Protein AF-A0A6I3S188-F1 (afdb_monomer)

Solvent-accessible surface area (backbone atoms only — not comparable to full-atom values): 19505 Å² total; per-residue (Å²): 134,85,79,77,77,82,70,76,65,52,43,46,78,47,95,64,59,84,90,37,69,69,37,54,53,59,48,62,76,33,50,39,19,87,45,36,20,20,57,70,62,60,35,90,89,42,46,45,26,57,53,46,33,35,68,70,69,76,37,78,76,85,84,52,78,85,40,66,57,54,43,52,19,66,73,40,38,66,55,44,49,53,53,48,23,63,75,68,74,52,60,43,55,64,45,35,34,23,16,58,93,50,64,47,38,31,28,80,35,67,12,37,29,93,87,40,35,41,34,42,70,41,38,66,50,71,69,59,49,50,40,39,71,74,45,42,82,72,12,70,68,43,58,46,46,47,38,23,50,40,40,40,28,58,26,45,62,26,73,38,32,37,46,32,35,47,52,93,96,46,70,52,76,42,81,46,66,58,46,71,67,60,38,50,49,48,52,52,41,47,50,56,53,57,49,28,68,72,74,69,48,73,58,76,74,45,84,91,76,44,80,88,80,71,58,74,69,61,35,53,56,48,49,57,53,49,54,53,49,54,53,50,54,52,51,51,53,52,52,51,51,51,52,51,49,52,48,59,51,50,51,55,52,49,62,73,42,62,89,54,53,60,50,47,34,79,26,36,31,43,37,50,44,85,36,82,30,62,64,40,61,66,64,47,72,69,40,94,81,65,55,90,87,49,50,72,82,37,41,43,76,57,49,80,46,76,48,79,43,84,66,76,33,72,43,49,91,96,58,68,58,84,79,62,76,74,62,100,72,57,82,70,64,62,70,69,53,78,84,75,126

Radius of gyration: 37.1 Å; Cα contacts (8 Å, |Δi|>4): 463; chains: 1; bounding box: 82×70×108 Å

InterPro domains:
  IPR011335 Restriction endonuclease type II-like [SSF52980] (13-195)
  IPR011604 PD-(D/E)XK endonuclease-like domain superfamily [G3DSA:3.90.320.10] (16-209)
  IPR017482 Lambda-type exonuclease [TIGR03033] (15-166)
  IPR019080 YqaJ viral recombinase [PF09588] (23-158)

Sequence (341 aa):
MKSRSNRRRAMLKVTLQQGSDSWLDWRREGLTATEAGVILNQNPNKSPWRLWMEKKGKATPQDLSSVPAVRFGRENEDTARKIFECTHSTTAPAVCAEWDADRRFRASFDGLTPDGIPVEFKCPPGNTLADVRENGEFSEAYLLYFFQVQHQLLVSEAPYGWLCFLDGMKLIEFKILRSEETIRQIISAGKVFLDSLKGNEPPAADQSKDPLILSGESAKTWLELAETWLACEQHIKEVERYKKLQGEVADKMKEILGDFKFCEGFGVRLSASDTLGAIDWKKFAESVNAAPSEYEKFRKAGSKKYRVTPTGRLGPEGFDTAELEILEKSQDDIASADWMF

Foldseek 3Di:
DDPPPPPDQQWAWDDDDPPDPVNVVLCLQAPELLCLCQLVVNDPAHHQLNVLCCSLVVDPDDDCCPPPQVVQFVVCLVLQQVLVCVVVVWHFPWTKIAGPVDRRQIYTASGATPVRAGEAETAGDPVQVVQCVPVPCHRSVNSSSLSSQLSSCSRSVDQWHWYWYDDPNHTDIDIRGHDPVSNVVSVVSRVVSSVCSVVVNGDDDDPVHDDDDDDDPRVVVVVVVVVVVVVVVVVVVVVVVVVVVVVVVVVVVCVVCDPPQWFDALQKIKGKDKAWADQPVVVVVVDPDDDPVRSSVRTDHIDIDMDMDGHLHHGDPPDDPVVVPSDPDDPPPSVPPPPDD

Organism: NCBI:txid487175

Structure (mmCIF, N/CA/C/O backbone):
data_AF-A0A6I3S188-F1
#
_entry.id   AF-A0A6I3S188-F1
#
loop_
_atom_site.group_PDB
_atom_site.id
_atom_site.type_symbol
_atom_site.label_atom_id
_atom_site.label_alt_id
_atom_site.label_comp_id
_atom_site.label_asym_id
_atom_site.label_entity_id
_atom_site.label_seq_id
_atom_site.pdbx_PDB_ins_code
_atom_site.Cartn_x
_atom_site.Cartn_y
_atom_site.Cartn_z
_atom_site.occupancy
_atom_site.B_iso_or_equiv
_atom_site.auth_seq_id
_atom_site.auth_comp_id
_atom_site.auth_asym_id
_atom_site.auth_atom_id
_atom_site.pdbx_PDB_model_num
ATOM 1 N N . MET A 1 1 ? 27.016 -11.566 -50.152 1.00 37.28 1 MET A N 1
ATOM 2 C CA . MET A 1 1 ? 26.288 -12.239 -49.051 1.00 37.28 1 MET A CA 1
ATOM 3 C C . MET A 1 1 ? 26.285 -11.316 -47.839 1.00 37.28 1 MET A C 1
ATOM 5 O O . MET A 1 1 ? 27.334 -11.117 -47.244 1.00 37.28 1 MET A O 1
ATOM 9 N N . LYS A 1 2 ? 25.153 -10.673 -47.513 1.00 37.03 2 LYS A N 1
ATOM 10 C CA . LYS A 1 2 ? 25.039 -9.885 -46.275 1.00 37.03 2 LYS A CA 1
ATOM 11 C C . LYS A 1 2 ? 24.865 -10.861 -45.113 1.00 37.03 2 LYS A C 1
ATOM 13 O O . LYS A 1 2 ? 23.869 -11.576 -45.059 1.00 37.03 2 LYS A O 1
ATOM 18 N N . SER A 1 3 ? 25.862 -10.897 -44.234 1.00 40.16 3 SER A N 1
ATOM 19 C CA . SER A 1 3 ? 25.806 -11.548 -42.927 1.00 40.16 3 SER A CA 1
ATOM 20 C C . SER A 1 3 ? 24.535 -11.098 -42.202 1.00 40.16 3 SER A C 1
ATOM 22 O O . SER A 1 3 ? 24.383 -9.922 -41.862 1.00 40.16 3 SER A O 1
ATOM 24 N N . ARG A 1 4 ? 23.580 -12.017 -42.022 1.00 42.56 4 ARG A N 1
ATOM 25 C CA . ARG A 1 4 ? 22.475 -11.828 -41.082 1.00 42.56 4 ARG A CA 1
ATOM 26 C C . ARG A 1 4 ? 23.106 -11.841 -39.695 1.00 42.56 4 ARG A C 1
ATOM 28 O O . ARG A 1 4 ? 23.463 -12.898 -39.189 1.00 42.56 4 ARG A O 1
ATOM 35 N N . SER A 1 5 ? 23.286 -10.651 -39.126 1.00 43.28 5 SER A N 1
ATOM 36 C CA . SER A 1 5 ? 23.653 -10.466 -37.725 1.00 43.28 5 SER A CA 1
ATOM 37 C C . SER A 1 5 ? 22.691 -11.288 -36.871 1.00 43.28 5 SER A C 1
ATOM 39 O O . SER A 1 5 ? 21.498 -10.996 -36.802 1.00 43.28 5 SER A O 1
ATOM 41 N N . ASN A 1 6 ? 23.212 -12.351 -36.267 1.00 40.06 6 ASN A N 1
ATOM 42 C CA . ASN A 1 6 ? 22.494 -13.199 -35.332 1.00 40.06 6 ASN A CA 1
ATOM 43 C C . ASN A 1 6 ? 22.400 -12.449 -33.989 1.00 40.06 6 ASN A C 1
ATOM 45 O O . ASN A 1 6 ? 23.019 -12.845 -33.005 1.00 40.06 6 ASN A O 1
ATOM 49 N N . ARG A 1 7 ? 21.714 -11.292 -33.956 1.00 51.16 7 ARG A N 1
ATOM 50 C CA . ARG A 1 7 ? 21.361 -10.648 -32.684 1.00 51.16 7 ARG A CA 1
ATOM 51 C C . ARG A 1 7 ? 20.350 -11.565 -32.014 1.00 51.16 7 ARG A C 1
ATOM 53 O O . ARG A 1 7 ? 19.224 -11.684 -32.499 1.00 51.16 7 ARG A O 1
ATOM 60 N N . ARG A 1 8 ? 20.753 -12.219 -30.922 1.00 54.72 8 ARG A N 1
ATOM 61 C CA . ARG A 1 8 ? 19.793 -12.778 -29.964 1.00 54.72 8 ARG A CA 1
ATOM 62 C C . ARG A 1 8 ? 18.776 -11.679 -29.647 1.00 54.72 8 ARG A C 1
ATOM 64 O O . ARG A 1 8 ? 19.159 -10.523 -29.464 1.00 54.72 8 ARG A O 1
ATOM 71 N N . ARG A 1 9 ? 17.486 -12.007 -29.691 1.00 62.06 9 ARG A N 1
ATOM 72 C CA . ARG A 1 9 ? 16.446 -11.057 -29.291 1.00 62.06 9 ARG A CA 1
ATOM 73 C C . ARG A 1 9 ? 16.552 -10.907 -27.776 1.00 62.06 9 ARG A C 1
ATOM 75 O O . ARG A 1 9 ? 16.367 -11.892 -27.088 1.00 62.06 9 ARG A O 1
ATOM 82 N N . ALA A 1 10 ? 16.839 -9.704 -27.284 1.00 76.00 10 ALA A N 1
ATOM 83 C CA . ALA A 1 10 ? 16.909 -9.421 -25.845 1.00 76.00 10 ALA A CA 1
ATOM 84 C C . ALA A 1 10 ? 15.588 -9.740 -25.111 1.00 76.00 10 ALA A C 1
ATOM 86 O O . ALA A 1 10 ? 15.577 -10.215 -23.978 1.00 76.00 10 ALA A O 1
ATOM 87 N N . MET A 1 11 ? 14.461 -9.527 -25.797 1.00 91.38 11 MET A N 1
ATOM 88 C CA . MET A 1 11 ? 13.120 -9.770 -25.271 1.00 91.38 11 MET A CA 1
ATOM 89 C C . MET A 1 11 ? 12.184 -10.366 -26.319 1.00 91.38 11 MET A C 1
ATOM 91 O O . MET A 1 11 ? 12.298 -10.104 -27.525 1.00 91.38 11 MET A O 1
ATOM 95 N N . LEU A 1 12 ? 11.189 -11.100 -25.834 1.00 94.50 12 LEU A N 1
ATOM 96 C CA . LEU A 1 12 ? 10.088 -11.639 -26.619 1.00 94.50 12 LEU A CA 1
ATOM 97 C C . LEU A 1 12 ? 8.861 -10.751 -26.421 1.00 94.50 12 LEU A C 1
ATOM 99 O O . LEU A 1 12 ? 8.233 -10.778 -25.366 1.00 94.50 12 LEU A O 1
ATOM 103 N N . LYS A 1 13 ? 8.522 -9.944 -27.433 1.00 94.62 13 LYS A N 1
ATOM 104 C CA . LYS A 1 13 ? 7.308 -9.115 -27.408 1.00 94.62 13 LYS A CA 1
ATOM 105 C C . LYS A 1 13 ? 6.062 -10.002 -27.439 1.00 94.62 13 LYS A C 1
ATOM 107 O O . LYS A 1 13 ? 5.977 -10.918 -28.256 1.00 94.62 13 LYS A O 1
ATOM 112 N N . VAL A 1 14 ? 5.096 -9.677 -26.590 1.00 94.50 14 VAL A N 1
ATOM 113 C CA . VAL A 1 14 ? 3.803 -10.351 -26.469 1.00 94.50 14 VAL A CA 1
ATOM 114 C C . VAL A 1 14 ? 2.707 -9.369 -26.874 1.00 94.50 14 VAL A C 1
ATOM 116 O O . VAL A 1 14 ? 2.675 -8.228 -26.411 1.00 94.50 14 VAL A O 1
ATOM 119 N N . THR A 1 15 ? 1.808 -9.798 -27.755 1.00 93.56 15 THR A N 1
ATOM 120 C CA . THR A 1 15 ? 0.681 -8.976 -28.208 1.00 93.56 15 THR A CA 1
ATOM 121 C C . THR A 1 15 ? -0.475 -9.107 -27.224 1.00 93.56 15 THR A C 1
ATOM 123 O O . THR A 1 15 ? -1.247 -10.057 -27.294 1.00 93.56 15 THR A O 1
ATOM 126 N N . LEU A 1 16 ? -0.580 -8.151 -26.300 1.00 93.62 16 LEU A N 1
ATOM 127 C CA . LEU A 1 16 ? -1.654 -8.057 -25.311 1.00 93.62 16 LEU A CA 1
ATOM 128 C C . LEU A 1 16 ? -2.121 -6.609 -25.189 1.00 93.62 16 LEU A C 1
ATOM 130 O O . LEU A 1 16 ? -1.315 -5.680 -25.260 1.00 93.62 16 LEU A O 1
ATOM 134 N N . GLN A 1 17 ? -3.415 -6.420 -24.950 1.00 93.12 17 GLN A N 1
ATOM 135 C CA . GLN A 1 17 ? -3.943 -5.122 -24.550 1.00 93.12 17 GLN A CA 1
ATOM 136 C C . GLN A 1 17 ? -3.728 -4.944 -23.045 1.00 93.12 17 GLN A C 1
ATOM 138 O O . GLN A 1 17 ? -4.303 -5.687 -22.244 1.00 93.12 17 GLN A O 1
ATOM 143 N N . GLN A 1 18 ? -2.900 -3.974 -22.651 1.00 93.38 18 GLN A N 1
ATOM 144 C CA . GLN A 1 18 ? -2.685 -3.677 -21.235 1.00 93.38 18 GLN A CA 1
ATOM 145 C C . GLN A 1 18 ? -4.004 -3.286 -20.557 1.00 93.38 18 GLN A C 1
ATOM 147 O O . GLN A 1 18 ? -4.827 -2.586 -21.145 1.00 93.38 18 GLN A O 1
ATOM 152 N N . GLY A 1 19 ? -4.220 -3.784 -19.338 1.00 89.81 19 GLY A N 1
ATOM 153 C CA . GLY A 1 19 ? -5.471 -3.606 -18.593 1.00 89.81 19 GLY A CA 1
ATOM 154 C C . GLY A 1 19 ? -6.588 -4.603 -18.926 1.00 89.81 19 GLY A C 1
ATOM 155 O O . GLY A 1 19 ? -7.593 -4.610 -18.226 1.00 89.81 19 GLY A O 1
ATOM 156 N N . SER A 1 20 ? -6.425 -5.461 -19.939 1.00 93.69 20 SER A N 1
ATOM 157 C CA . SER A 1 20 ? -7.373 -6.553 -20.220 1.00 93.69 20 SER A CA 1
ATOM 158 C C . SER A 1 20 ? -7.203 -7.742 -19.263 1.00 93.69 20 SER A C 1
ATOM 160 O O . SER A 1 20 ? -6.138 -7.919 -18.669 1.00 93.69 20 SER A O 1
ATOM 162 N N . ASP A 1 21 ? -8.205 -8.621 -19.188 1.00 94.31 21 ASP A N 1
ATOM 163 C CA . ASP A 1 21 ? -8.121 -9.849 -18.381 1.00 94.31 21 ASP A CA 1
ATOM 164 C C . ASP A 1 21 ? -6.965 -10.752 -18.826 1.00 94.31 21 ASP A C 1
ATOM 166 O O . ASP A 1 21 ? -6.172 -11.199 -18.004 1.00 94.31 21 ASP A O 1
ATOM 170 N N . SER A 1 22 ? -6.770 -10.918 -20.140 1.00 96.12 22 SER A N 1
ATOM 171 C CA . SER A 1 22 ? -5.639 -11.689 -20.683 1.00 96.12 22 SER A CA 1
ATOM 172 C C . SER A 1 22 ? -4.274 -11.133 -20.255 1.00 96.12 22 SER A C 1
ATOM 174 O O . SER A 1 22 ? -3.328 -11.884 -20.017 1.00 96.12 22 SER A O 1
ATOM 176 N N . TRP A 1 23 ? -4.170 -9.810 -20.100 1.00 96.38 23 TRP A N 1
ATOM 177 C CA . TRP A 1 23 ? -2.972 -9.158 -19.587 1.00 96.38 23 TRP A CA 1
ATOM 178 C C . TRP A 1 23 ? -2.794 -9.393 -18.086 1.00 96.38 23 TRP A C 1
ATOM 180 O O . TRP A 1 23 ? -1.676 -9.650 -17.636 1.00 96.38 23 TRP A O 1
ATOM 190 N N . LEU A 1 24 ? -3.877 -9.355 -17.307 1.00 92.88 24 LEU A N 1
ATOM 191 C CA . LEU A 1 24 ? -3.839 -9.693 -15.883 1.00 92.88 24 LEU A CA 1
ATOM 192 C C . LEU A 1 24 ? -3.431 -11.153 -15.667 1.00 92.88 24 LEU A C 1
ATOM 194 O O . LEU A 1 24 ? -2.646 -11.432 -14.761 1.00 92.88 24 LEU A O 1
ATOM 198 N N . ASP A 1 25 ? -3.928 -12.074 -16.487 1.00 94.00 25 ASP A N 1
ATOM 199 C CA . ASP A 1 25 ? -3.605 -13.503 -16.435 1.00 94.00 25 ASP A CA 1
ATOM 200 C C . ASP A 1 25 ? -2.125 -13.735 -16.747 1.00 94.00 25 ASP A C 1
ATOM 202 O O . ASP A 1 25 ? -1.400 -14.325 -15.942 1.00 94.00 25 ASP A O 1
ATOM 206 N N . TRP A 1 26 ? -1.642 -13.143 -17.842 1.00 96.00 26 TRP A N 1
ATOM 207 C CA . TRP A 1 26 ? -0.232 -13.174 -18.228 1.00 96.00 26 TRP A CA 1
ATOM 208 C C . TRP A 1 26 ? 0.697 -12.618 -17.135 1.00 96.00 26 TRP A C 1
ATOM 210 O O . TRP A 1 26 ? 1.791 -13.140 -16.912 1.00 96.00 26 TRP A O 1
ATOM 220 N N . ARG A 1 27 ? 0.272 -11.588 -16.396 1.00 95.50 27 ARG A N 1
ATOM 221 C CA . ARG A 1 27 ? 1.044 -11.051 -15.263 1.00 95.50 27 ARG A CA 1
ATOM 222 C C . ARG A 1 27 ? 1.098 -11.991 -14.059 1.00 95.50 27 ARG A C 1
ATOM 224 O O . ARG A 1 27 ? 2.069 -11.939 -13.305 1.00 95.50 27 ARG A O 1
ATOM 231 N N . ARG A 1 28 ? 0.083 -12.835 -13.840 1.00 92.25 28 ARG A N 1
ATOM 232 C CA . ARG A 1 28 ? 0.057 -13.775 -12.701 1.00 92.25 28 ARG A CA 1
ATOM 233 C C . ARG A 1 28 ? 1.023 -14.943 -12.879 1.00 92.25 28 ARG A C 1
ATOM 235 O O . ARG A 1 28 ? 1.544 -15.448 -11.890 1.00 92.25 28 ARG A O 1
ATOM 242 N N . GLU A 1 29 ? 1.310 -15.323 -14.117 1.00 92.88 29 GLU A N 1
ATOM 243 C CA . GLU A 1 29 ? 2.214 -16.429 -14.463 1.00 92.88 29 GLU A CA 1
ATOM 244 C C . GLU A 1 29 ? 3.712 -16.127 -14.272 1.00 92.88 29 GLU A C 1
ATOM 246 O O . GLU A 1 29 ? 4.539 -17.040 -14.311 1.00 92.88 29 GLU A O 1
ATOM 251 N N . GLY A 1 30 ? 4.084 -14.858 -14.097 1.00 95.25 30 GLY A N 1
ATOM 252 C CA . GLY A 1 30 ? 5.476 -14.431 -13.974 1.00 95.25 30 GLY A CA 1
ATOM 253 C C . GLY A 1 30 ? 5.675 -13.362 -12.910 1.00 95.25 30 GLY A C 1
ATOM 254 O O . GLY A 1 30 ? 4.741 -12.956 -12.221 1.00 95.25 30 GLY A O 1
ATOM 255 N N . LEU A 1 31 ? 6.913 -12.908 -12.774 1.00 97.81 31 LEU A N 1
ATOM 256 C CA . LEU A 1 31 ? 7.285 -11.732 -12.007 1.00 97.81 31 LEU A CA 1
ATOM 257 C C . LEU A 1 31 ? 7.302 -10.516 -12.936 1.00 97.81 31 LEU A C 1
ATOM 259 O O . LEU A 1 31 ? 7.956 -10.540 -13.979 1.00 97.81 31 LEU A O 1
ATOM 263 N N . THR A 1 32 ? 6.606 -9.458 -12.535 1.00 98.00 32 THR A N 1
ATOM 264 C CA . THR A 1 32 ? 6.480 -8.220 -13.310 1.00 98.00 32 THR A CA 1
ATOM 265 C C . THR A 1 32 ? 7.382 -7.104 -12.787 1.00 98.00 32 THR A C 1
ATOM 267 O O . THR A 1 32 ? 7.763 -7.097 -11.617 1.00 98.00 32 THR A O 1
ATOM 270 N N . ALA A 1 33 ? 7.668 -6.101 -13.622 1.00 97.81 33 ALA A N 1
ATOM 271 C CA . ALA A 1 33 ? 8.479 -4.947 -13.224 1.00 97.81 33 ALA A CA 1
ATOM 272 C C . ALA A 1 33 ? 7.965 -4.226 -11.962 1.00 97.81 33 ALA A C 1
ATOM 274 O O . ALA A 1 33 ? 8.737 -3.937 -11.052 1.00 97.81 33 ALA A O 1
ATOM 275 N N . THR A 1 34 ? 6.650 -4.023 -11.847 1.00 96.06 34 THR A N 1
ATOM 276 C CA . THR A 1 34 ? 6.007 -3.408 -10.667 1.00 96.06 34 THR A CA 1
ATOM 277 C C . THR A 1 34 ? 6.189 -4.211 -9.372 1.00 96.06 34 THR A C 1
ATOM 279 O O . THR A 1 34 ? 5.984 -3.689 -8.281 1.00 96.06 34 THR A O 1
ATOM 282 N N . GLU A 1 35 ? 6.540 -5.495 -9.472 1.00 97.81 35 GLU A N 1
ATOM 283 C CA . GLU A 1 35 ? 6.733 -6.391 -8.328 1.00 97.81 35 GLU A CA 1
ATOM 284 C C . GLU A 1 35 ? 8.200 -6.452 -7.876 1.00 97.81 35 GLU A C 1
ATOM 286 O O . GLU A 1 35 ? 8.479 -6.992 -6.808 1.00 97.81 35 GLU A O 1
ATOM 291 N N . ALA A 1 36 ? 9.136 -5.870 -8.637 1.00 97.81 36 ALA A N 1
ATOM 292 C CA . ALA A 1 36 ? 10.569 -5.916 -8.344 1.00 97.81 36 ALA A CA 1
ATOM 293 C C . ALA A 1 36 ? 10.912 -5.290 -6.983 1.00 97.81 36 ALA A C 1
ATOM 295 O O . ALA A 1 36 ? 11.586 -5.915 -6.168 1.00 97.81 36 ALA A O 1
ATOM 296 N N . GLY A 1 37 ? 10.387 -4.094 -6.696 1.00 97.06 37 GLY A N 1
ATOM 297 C CA . GLY A 1 37 ? 10.568 -3.461 -5.386 1.00 97.06 37 GLY A CA 1
ATOM 298 C C . GLY A 1 37 ? 9.932 -4.270 -4.250 1.00 97.06 37 GLY A C 1
ATOM 299 O O . GLY A 1 37 ? 10.459 -4.301 -3.145 1.00 97.06 37 GLY A O 1
ATOM 300 N N . VAL A 1 38 ? 8.836 -4.986 -4.520 1.00 97.69 38 VAL A N 1
ATOM 301 C CA . VAL A 1 38 ? 8.143 -5.805 -3.514 1.00 97.69 38 VAL A CA 1
ATOM 302 C C . VAL A 1 38 ? 8.988 -7.010 -3.118 1.00 97.69 38 VAL A C 1
ATOM 304 O O . VAL A 1 38 ? 9.223 -7.211 -1.933 1.00 97.69 38 VAL A O 1
ATOM 307 N N . ILE A 1 39 ? 9.496 -7.780 -4.086 1.00 97.69 39 ILE A N 1
ATOM 308 C CA . ILE A 1 39 ? 10.306 -8.978 -3.799 1.00 97.69 39 ILE A CA 1
ATOM 309 C C . ILE A 1 39 ? 11.666 -8.655 -3.166 1.00 97.69 39 ILE A C 1
ATOM 311 O O . ILE A 1 39 ? 12.246 -9.511 -2.505 1.00 97.69 39 ILE A O 1
ATOM 315 N N . LEU A 1 40 ? 12.162 -7.428 -3.343 1.00 96.81 40 LEU A N 1
ATOM 316 C CA . LEU A 1 40 ? 13.363 -6.916 -2.677 1.00 96.81 40 LEU A CA 1
ATOM 317 C C . LEU A 1 40 ? 13.064 -6.274 -1.311 1.00 96.81 40 LEU A C 1
ATOM 319 O O . LEU A 1 40 ? 13.970 -5.745 -0.672 1.00 96.81 40 LEU A O 1
ATOM 323 N N . ASN A 1 41 ? 11.803 -6.307 -0.869 1.00 95.56 41 ASN A N 1
ATOM 324 C CA . ASN A 1 41 ? 11.301 -5.666 0.347 1.00 95.56 41 ASN A CA 1
ATOM 325 C C . ASN A 1 41 ? 11.515 -4.137 0.409 1.00 95.56 41 ASN A C 1
ATOM 327 O O . ASN A 1 41 ? 11.584 -3.554 1.486 1.00 95.56 41 ASN A O 1
ATOM 331 N N . GLN A 1 42 ? 11.593 -3.485 -0.753 1.00 95.44 42 GLN A N 1
ATOM 332 C CA . GLN A 1 42 ? 11.773 -2.036 -0.928 1.00 95.44 42 GLN A CA 1
ATOM 333 C C . GLN A 1 42 ? 10.450 -1.297 -1.179 1.00 95.44 42 GLN A C 1
ATOM 335 O O . GLN A 1 42 ? 10.425 -0.079 -1.319 1.00 95.44 42 GLN A O 1
ATOM 340 N N . ASN A 1 43 ? 9.327 -2.018 -1.253 1.00 94.56 43 ASN A N 1
ATOM 341 C CA . ASN A 1 43 ? 8.007 -1.404 -1.335 1.00 94.56 43 ASN A CA 1
ATOM 342 C C . ASN A 1 43 ? 7.467 -1.122 0.086 1.00 94.56 43 ASN A C 1
ATOM 344 O O . ASN A 1 43 ? 7.386 -2.055 0.897 1.00 94.56 43 ASN A O 1
ATOM 348 N N . PRO A 1 44 ? 7.075 0.126 0.410 1.00 92.06 44 PRO A N 1
ATOM 349 C CA . PRO A 1 44 ? 6.597 0.480 1.747 1.00 92.06 44 PRO A CA 1
ATOM 350 C C . PRO A 1 44 ? 5.224 -0.127 2.061 1.00 92.06 44 PRO A C 1
ATOM 352 O O . PRO A 1 44 ? 4.948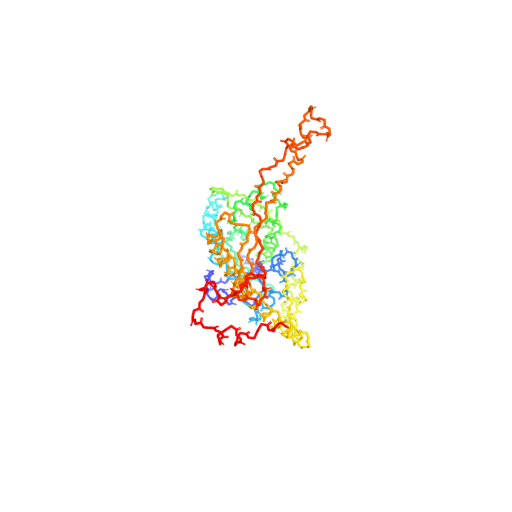 -0.458 3.207 1.00 92.06 44 PRO A O 1
ATOM 355 N N . ASN A 1 45 ? 4.392 -0.337 1.039 1.00 90.56 45 ASN A N 1
ATOM 356 C CA . ASN A 1 45 ? 2.980 -0.690 1.195 1.00 90.56 45 ASN A CA 1
ATOM 357 C C . ASN A 1 45 ? 2.688 -2.180 0.977 1.00 90.56 45 ASN A C 1
ATOM 359 O O . ASN A 1 45 ? 1.585 -2.638 1.263 1.00 90.56 45 ASN A O 1
ATOM 363 N N . LYS A 1 46 ? 3.629 -2.941 0.406 1.00 95.31 46 LYS A N 1
ATOM 364 C CA . LYS A 1 46 ? 3.414 -4.353 0.069 1.00 95.31 46 LYS A CA 1
ATOM 365 C C . LYS A 1 46 ? 4.657 -5.187 0.356 1.00 95.31 46 LYS A C 1
ATOM 367 O O . LYS A 1 46 ? 5.722 -4.910 -0.189 1.00 95.31 46 LYS A O 1
ATOM 372 N N . SER A 1 47 ? 4.497 -6.230 1.167 1.00 97.06 47 SER A N 1
ATOM 373 C CA . SER A 1 47 ? 5.543 -7.215 1.455 1.00 97.06 47 SER A CA 1
ATOM 374 C C . SER A 1 47 ? 5.596 -8.331 0.391 1.00 97.06 47 SER A C 1
ATOM 376 O O . SER A 1 47 ? 4.612 -8.560 -0.330 1.00 97.06 47 SER A O 1
ATOM 378 N N . PRO A 1 48 ? 6.707 -9.091 0.308 1.00 97.69 48 PRO A N 1
ATOM 379 C CA . PRO A 1 48 ? 6.755 -10.333 -0.462 1.00 97.69 48 PRO A CA 1
ATOM 380 C C . PRO A 1 48 ? 5.660 -11.332 -0.063 1.00 97.69 48 PRO A C 1
ATOM 382 O O . PRO A 1 48 ? 5.070 -11.965 -0.937 1.00 97.69 48 PRO A O 1
ATOM 385 N N . TRP A 1 49 ? 5.345 -11.462 1.232 1.00 97.50 49 TRP A N 1
ATOM 386 C CA . TRP A 1 49 ? 4.283 -12.357 1.702 1.00 97.50 49 TRP A CA 1
ATOM 387 C C . TRP A 1 49 ? 2.919 -11.943 1.149 1.00 97.50 49 TRP A C 1
ATOM 389 O O . TRP A 1 49 ? 2.196 -12.779 0.599 1.00 97.50 49 TRP A O 1
ATOM 399 N N . ARG A 1 50 ? 2.587 -10.646 1.193 1.00 96.88 50 ARG A N 1
ATOM 400 C CA . ARG A 1 50 ? 1.334 -10.139 0.628 1.00 96.88 50 ARG A CA 1
ATOM 401 C C . ARG A 1 50 ? 1.242 -10.417 -0.869 1.00 96.88 50 ARG A C 1
ATOM 403 O O . ARG A 1 50 ? 0.203 -10.880 -1.339 1.00 96.88 50 ARG A O 1
ATOM 410 N N . LEU A 1 51 ? 2.326 -10.184 -1.612 1.00 96.81 51 LEU A N 1
ATOM 411 C CA . LEU A 1 51 ? 2.378 -10.490 -3.043 1.00 96.81 51 LEU A CA 1
ATOM 412 C C . LEU A 1 51 ? 2.195 -11.988 -3.322 1.00 96.81 51 LEU A C 1
ATOM 414 O O . LEU A 1 51 ? 1.505 -12.360 -4.270 1.00 96.81 51 LEU A O 1
ATOM 418 N N . TRP A 1 52 ? 2.787 -12.852 -2.496 1.00 96.81 52 TRP A N 1
ATOM 419 C CA . TRP A 1 52 ? 2.608 -14.298 -2.599 1.00 96.81 52 TRP A CA 1
ATOM 420 C C . TRP A 1 52 ? 1.143 -14.695 -2.388 1.00 96.81 52 TRP A C 1
ATOM 422 O O . TRP A 1 52 ? 0.586 -15.441 -3.194 1.00 96.81 52 TRP A O 1
ATOM 432 N N . MET A 1 53 ? 0.491 -14.145 -1.357 1.00 96.06 53 MET A N 1
ATOM 433 C CA . MET A 1 53 ? -0.929 -14.390 -1.079 1.00 96.06 53 MET A CA 1
ATOM 434 C C . MET A 1 53 ? -1.815 -13.957 -2.253 1.00 96.06 53 MET A C 1
ATOM 436 O O . MET A 1 53 ? -2.729 -14.694 -2.626 1.00 96.06 53 MET A O 1
ATOM 440 N N . GLU A 1 54 ? -1.513 -12.813 -2.875 1.00 95.19 54 GLU A N 1
ATOM 441 C CA . GLU A 1 54 ? -2.203 -12.326 -4.077 1.00 95.19 54 GLU A CA 1
ATOM 442 C C . GLU A 1 54 ? -1.997 -13.261 -5.279 1.00 95.19 54 GLU A C 1
ATOM 444 O O . GLU A 1 54 ? -2.971 -13.690 -5.899 1.00 95.19 54 GLU A O 1
ATOM 449 N N . LYS A 1 55 ? -0.754 -13.662 -5.583 1.00 94.00 55 LYS A N 1
ATOM 450 C CA . LYS A 1 55 ? -0.474 -14.575 -6.709 1.00 94.00 55 LYS A CA 1
ATOM 451 C C . LYS A 1 55 ? -1.052 -15.977 -6.514 1.00 94.00 55 LYS A C 1
ATOM 453 O O . LYS A 1 55 ? -1.368 -16.641 -7.497 1.00 94.00 55 LYS A O 1
ATOM 458 N N . LYS A 1 56 ? -1.228 -16.428 -5.269 1.00 93.00 56 LYS A N 1
ATOM 459 C CA . LYS A 1 56 ? -1.887 -17.704 -4.941 1.00 93.00 56 LYS A CA 1
ATOM 460 C C . LYS A 1 56 ? -3.413 -17.604 -4.870 1.00 93.00 56 LYS A C 1
ATOM 462 O O . LYS A 1 56 ? -4.051 -18.614 -4.587 1.00 93.00 56 LYS A O 1
ATOM 467 N N . GLY A 1 57 ? -3.994 -16.421 -5.089 1.00 91.94 57 GLY A N 1
ATOM 468 C CA . GLY A 1 57 ? -5.440 -16.202 -4.988 1.00 91.94 57 GLY A CA 1
ATOM 469 C C . GLY A 1 57 ? -5.986 -16.318 -3.562 1.00 91.94 57 GLY A C 1
ATOM 470 O O . GLY A 1 57 ? -7.183 -16.505 -3.378 1.00 91.94 57 GLY A O 1
ATOM 471 N N . LYS A 1 58 ? -5.119 -16.229 -2.545 1.00 92.75 58 LYS A N 1
ATOM 472 C CA . LYS A 1 58 ? -5.493 -16.260 -1.121 1.00 92.75 58 LYS A CA 1
ATOM 473 C C . LYS A 1 58 ? -5.793 -14.875 -0.553 1.00 92.75 58 LYS A C 1
ATOM 475 O O . LYS A 1 58 ? -6.329 -14.762 0.543 1.00 92.75 58 LYS A O 1
ATOM 480 N N . ALA A 1 59 ? -5.417 -13.833 -1.281 1.00 92.88 59 ALA A N 1
ATOM 481 C CA . ALA A 1 59 ? -5.778 -12.458 -1.001 1.00 92.88 59 ALA A CA 1
ATOM 482 C C . ALA A 1 59 ? -6.131 -11.761 -2.313 1.00 92.88 59 ALA A C 1
ATOM 484 O O . ALA A 1 59 ? -5.530 -12.031 -3.352 1.00 92.88 59 ALA A O 1
ATOM 485 N N . THR A 1 60 ? -7.087 -10.843 -2.270 1.00 90.19 60 THR A N 1
ATOM 486 C CA . THR A 1 60 ? -7.372 -9.968 -3.405 1.00 90.19 60 THR A CA 1
ATOM 487 C C . THR A 1 60 ? -6.443 -8.756 -3.363 1.00 90.19 60 THR A C 1
ATOM 489 O O . THR A 1 60 ? -6.222 -8.194 -2.284 1.00 90.19 60 THR A O 1
ATOM 492 N N . PRO A 1 61 ? -5.888 -8.312 -4.503 1.00 86.81 61 PRO A N 1
ATOM 493 C CA . PRO A 1 61 ? -5.237 -7.012 -4.575 1.00 86.81 61 PRO A CA 1
ATOM 494 C C . PRO A 1 61 ? -6.188 -5.915 -4.095 1.00 86.81 61 PRO A C 1
ATOM 496 O O . PRO A 1 61 ? -7.401 -6.007 -4.290 1.00 86.81 61 PRO A O 1
ATOM 499 N N . GLN A 1 62 ? -5.643 -4.882 -3.460 1.00 83.00 62 GLN A N 1
ATOM 500 C CA . GLN A 1 62 ? -6.448 -3.744 -3.035 1.00 83.00 62 GLN A CA 1
ATOM 501 C C . GLN A 1 62 ? -7.051 -3.051 -4.262 1.00 83.00 62 GLN A C 1
ATOM 503 O O . GLN A 1 62 ? -6.321 -2.657 -5.176 1.00 83.00 62 GLN A O 1
ATOM 508 N N . ASP A 1 63 ? -8.375 -2.895 -4.279 1.00 84.25 63 ASP A N 1
ATOM 509 C CA . ASP A 1 63 ? -9.036 -2.102 -5.307 1.00 84.25 63 ASP A CA 1
ATOM 510 C C . ASP A 1 63 ? -8.886 -0.614 -4.980 1.00 84.25 63 ASP A C 1
ATOM 512 O O . ASP A 1 63 ? -9.454 -0.100 -4.018 1.00 84.25 63 ASP A O 1
ATOM 516 N N . LEU A 1 64 ? -8.078 0.067 -5.789 1.00 83.06 64 LEU A N 1
ATOM 517 C CA . LEU A 1 64 ? -7.819 1.500 -5.682 1.00 83.06 64 LEU A CA 1
ATOM 518 C C . LEU A 1 64 ? -8.508 2.300 -6.798 1.00 83.06 64 LEU A C 1
ATOM 520 O O . LEU A 1 64 ? -8.241 3.489 -6.956 1.00 83.06 64 LEU A O 1
ATOM 524 N N . SER A 1 65 ? -9.380 1.674 -7.594 1.00 79.94 65 SER A N 1
ATOM 525 C CA . SER A 1 65 ? -10.045 2.317 -8.738 1.00 79.94 65 SER A CA 1
ATOM 526 C C . SER A 1 65 ? -10.973 3.475 -8.339 1.00 79.94 65 SER A C 1
ATOM 528 O O . SER A 1 65 ? -11.193 4.410 -9.117 1.00 79.94 65 SER A O 1
ATOM 530 N N . SER A 1 66 ? -11.486 3.447 -7.108 1.00 84.81 66 SER A N 1
ATOM 531 C CA . SER A 1 66 ? -12.299 4.514 -6.525 1.00 84.81 66 SER A CA 1
ATOM 532 C C . SER A 1 66 ? -11.473 5.700 -6.015 1.00 84.81 66 SER A C 1
ATOM 534 O O . SER A 1 66 ? -12.040 6.768 -5.796 1.00 84.81 66 SER A O 1
ATOM 536 N N . VAL A 1 67 ? -10.149 5.557 -5.865 1.00 87.94 67 VAL A N 1
ATOM 537 C CA . VAL A 1 67 ? -9.279 6.625 -5.361 1.00 87.94 67 VAL A CA 1
ATOM 538 C C . VAL A 1 67 ? -9.051 7.673 -6.459 1.00 87.94 67 VAL A C 1
ATOM 540 O O . VAL A 1 67 ? -8.456 7.347 -7.492 1.00 87.94 67 VAL A O 1
ATOM 543 N N . PRO A 1 68 ? -9.451 8.947 -6.255 1.00 87.62 68 PRO A N 1
ATOM 544 C CA . PRO A 1 68 ? -9.354 9.980 -7.290 1.00 87.62 68 PRO A CA 1
ATOM 545 C C . PRO A 1 68 ? -7.941 10.168 -7.853 1.00 87.62 68 PRO A C 1
ATOM 547 O O . PRO A 1 68 ? -7.779 10.284 -9.062 1.00 87.62 68 PRO A O 1
ATOM 550 N N . ALA A 1 69 ? -6.913 10.122 -7.000 1.00 85.94 69 ALA A N 1
ATOM 551 C CA . ALA A 1 69 ? -5.518 10.251 -7.425 1.00 85.94 69 ALA A CA 1
ATOM 552 C C . ALA A 1 69 ? -5.059 9.095 -8.337 1.00 85.94 69 ALA A C 1
ATOM 554 O O . ALA A 1 69 ? -4.317 9.316 -9.288 1.00 85.94 69 ALA A O 1
ATOM 555 N N . VAL A 1 70 ? -5.531 7.868 -8.086 1.00 84.38 70 VAL A N 1
ATOM 556 C CA . VAL A 1 70 ? -5.199 6.694 -8.912 1.00 84.38 70 VAL A CA 1
ATOM 557 C C . VAL A 1 70 ? -5.895 6.774 -10.265 1.00 84.38 70 VAL A C 1
ATOM 559 O O . VAL A 1 70 ? -5.282 6.479 -11.290 1.00 84.38 70 VAL A O 1
ATOM 562 N N . ARG A 1 71 ? -7.159 7.210 -10.283 1.00 86.69 71 ARG A N 1
ATOM 563 C CA . ARG A 1 71 ? -7.898 7.458 -11.525 1.00 86.69 71 ARG A CA 1
ATOM 564 C C . ARG A 1 71 ? -7.229 8.543 -12.365 1.00 86.69 71 ARG A C 1
ATOM 566 O O . ARG A 1 71 ? -6.930 8.292 -13.528 1.00 86.69 71 ARG A O 1
ATOM 573 N N . PHE A 1 72 ? -6.932 9.688 -11.751 1.00 87.94 72 PHE A N 1
ATOM 574 C CA . PHE A 1 72 ? -6.214 10.785 -12.395 1.00 87.94 72 PHE A CA 1
ATOM 575 C C . PHE A 1 72 ? -4.901 10.295 -13.006 1.00 87.94 72 PHE A C 1
ATOM 577 O O . PHE A 1 72 ? -4.604 10.608 -14.156 1.00 87.94 72 PHE A O 1
ATOM 584 N N . GLY A 1 73 ? -4.151 9.471 -12.268 1.00 86.81 73 GLY A N 1
ATOM 585 C CA . GLY A 1 73 ? -2.894 8.927 -12.755 1.00 86.81 73 GLY A CA 1
ATOM 586 C C . GLY A 1 73 ? -3.047 8.122 -14.051 1.00 86.81 73 GLY A C 1
ATOM 587 O O . GLY A 1 73 ? -2.323 8.368 -15.011 1.00 86.81 73 GLY A O 1
ATOM 588 N N . ARG A 1 74 ? -4.035 7.218 -14.101 1.00 86.12 74 ARG A N 1
ATOM 589 C CA . ARG A 1 74 ? -4.330 6.385 -15.284 1.00 86.12 74 ARG A CA 1
ATOM 590 C C . ARG A 1 74 ? -4.800 7.204 -16.484 1.00 86.12 74 ARG A C 1
ATOM 592 O O . ARG A 1 74 ? -4.413 6.920 -17.611 1.00 86.12 74 ARG A O 1
ATOM 599 N N . GLU A 1 75 ? -5.639 8.209 -16.249 1.00 89.31 75 GLU A N 1
ATOM 600 C CA . GLU A 1 75 ? -6.189 9.060 -17.312 1.00 89.31 75 GLU A CA 1
ATOM 601 C C . GLU A 1 75 ? -5.123 9.966 -17.951 1.00 89.31 75 GLU A C 1
ATOM 603 O O . GLU A 1 75 ? -5.254 10.336 -19.115 1.00 89.31 75 GLU A O 1
ATOM 608 N N . ASN A 1 76 ? -4.054 10.298 -17.218 1.00 92.94 76 ASN A N 1
ATOM 609 C CA . ASN A 1 76 ? -3.026 11.242 -17.665 1.00 92.94 76 ASN A CA 1
ATOM 610 C C . ASN A 1 76 ? -1.720 10.588 -18.142 1.00 92.94 76 ASN A C 1
ATOM 612 O O . ASN A 1 76 ? -0.844 11.282 -18.659 1.00 92.94 76 ASN A O 1
ATOM 616 N N . GLU A 1 77 ? -1.586 9.267 -18.037 1.00 92.00 77 GLU A N 1
ATOM 617 C CA . GLU A 1 77 ? -0.391 8.544 -18.487 1.00 92.00 77 GLU A CA 1
ATOM 618 C C . GLU A 1 77 ? -0.149 8.706 -20.002 1.00 92.00 77 GLU A C 1
ATOM 620 O O . GLU A 1 77 ? 0.976 8.944 -20.441 1.00 92.00 77 GLU A O 1
ATOM 625 N N . ASP A 1 78 ? -1.217 8.688 -20.812 1.00 93.75 78 ASP A N 1
ATOM 626 C CA . ASP A 1 78 ? -1.132 8.943 -22.259 1.00 93.75 78 ASP A CA 1
ATOM 627 C C . ASP A 1 78 ? -0.683 10.382 -22.575 1.00 93.75 78 ASP A C 1
ATOM 629 O O . ASP A 1 78 ? 0.078 10.606 -23.517 1.00 93.75 78 ASP A O 1
ATOM 633 N N . THR A 1 79 ? -1.097 11.357 -21.760 1.00 95.94 79 THR A N 1
ATOM 634 C CA . THR A 1 79 ? -0.631 12.747 -21.866 1.00 95.94 79 THR A CA 1
ATOM 635 C C . THR A 1 79 ? 0.868 12.836 -21.589 1.00 95.94 79 THR A C 1
ATOM 637 O O . THR A 1 79 ? 1.596 13.447 -22.372 1.00 95.94 79 THR A O 1
ATOM 640 N N . ALA A 1 80 ? 1.345 12.187 -20.522 1.00 97.06 80 ALA A N 1
ATOM 641 C CA . ALA A 1 80 ? 2.767 12.140 -20.187 1.00 97.06 80 ALA A CA 1
ATOM 642 C C . ALA A 1 80 ? 3.595 11.517 -21.322 1.00 97.06 80 ALA A C 1
ATOM 644 O O . ALA A 1 80 ? 4.599 12.096 -21.742 1.00 97.06 80 ALA A O 1
ATOM 645 N N . ARG A 1 81 ? 3.117 10.404 -21.896 1.00 97.44 81 ARG A N 1
ATOM 646 C CA . ARG A 1 81 ? 3.747 9.768 -23.058 1.00 97.44 81 ARG A CA 1
ATOM 647 C C . ARG A 1 81 ? 3.854 10.709 -24.252 1.00 97.44 81 ARG A C 1
ATOM 649 O O . ARG A 1 81 ? 4.941 10.855 -24.801 1.00 97.44 81 ARG A O 1
ATOM 656 N N . LYS A 1 82 ? 2.767 11.384 -24.631 1.00 97.31 82 LYS A N 1
ATOM 657 C CA . LYS A 1 82 ? 2.767 12.327 -25.764 1.00 97.31 82 LYS A CA 1
ATOM 658 C C . LYS A 1 82 ? 3.740 13.489 -25.559 1.00 97.31 82 LYS A C 1
ATOM 660 O O . LYS A 1 82 ? 4.421 13.889 -26.500 1.00 97.31 82 LYS A O 1
ATOM 665 N N . ILE A 1 83 ? 3.833 14.020 -24.336 1.00 97.94 83 ILE A N 1
ATOM 666 C CA . ILE A 1 83 ? 4.799 15.079 -24.007 1.00 97.94 83 ILE A CA 1
ATOM 667 C C . ILE A 1 83 ? 6.231 14.565 -24.200 1.00 97.94 83 ILE A C 1
ATOM 669 O O . ILE A 1 83 ? 7.039 15.258 -24.822 1.00 97.94 83 ILE A O 1
ATOM 673 N N . PHE A 1 84 ? 6.534 13.353 -23.728 1.00 98.25 84 PHE A N 1
ATOM 674 C CA . PHE A 1 84 ? 7.849 12.735 -23.903 1.00 98.25 84 PHE A CA 1
ATOM 675 C C . PHE A 1 84 ? 8.184 12.519 -25.383 1.00 98.25 84 PHE A C 1
ATOM 677 O O . PHE A 1 84 ? 9.249 12.924 -25.843 1.00 98.25 84 PHE A O 1
ATOM 684 N N . GLU A 1 85 ? 7.258 11.933 -26.147 1.00 98.19 85 GLU A N 1
ATOM 685 C CA . GLU A 1 85 ? 7.419 11.667 -27.582 1.00 98.19 85 GLU A CA 1
ATOM 686 C C . GLU A 1 85 ? 7.719 12.947 -28.375 1.00 98.19 85 GLU A C 1
ATOM 688 O O . GLU A 1 85 ? 8.667 12.976 -29.164 1.00 98.19 85 GLU A O 1
ATOM 693 N N . CYS A 1 86 ? 6.981 14.032 -28.111 1.00 97.56 86 CYS A N 1
ATOM 694 C CA . CYS A 1 86 ? 7.243 15.336 -28.720 1.00 97.56 86 CYS A CA 1
ATOM 695 C C . CYS A 1 86 ? 8.593 15.927 -28.291 1.00 97.56 86 CYS A C 1
ATOM 697 O O . CYS A 1 86 ? 9.335 16.429 -29.133 1.00 97.56 86 CYS A O 1
ATOM 699 N N . THR A 1 87 ? 8.921 15.867 -26.998 1.00 97.44 87 THR A N 1
ATOM 700 C CA . THR A 1 87 ? 10.149 16.465 -26.440 1.00 97.44 87 THR A CA 1
ATOM 701 C C . THR A 1 87 ? 11.404 15.781 -26.977 1.00 97.44 87 THR A C 1
ATOM 703 O O . THR A 1 87 ? 12.365 16.449 -27.353 1.00 97.44 87 THR A O 1
ATOM 706 N N . HIS A 1 88 ? 11.378 14.451 -27.077 1.00 97.06 88 HIS A N 1
ATOM 707 C CA . HIS A 1 88 ? 12.511 13.638 -27.528 1.00 97.06 88 HIS A CA 1
ATOM 708 C C . HIS A 1 88 ? 12.474 13.308 -29.023 1.00 97.06 88 HIS A C 1
ATOM 710 O O . HIS A 1 88 ? 13.358 12.605 -29.510 1.00 97.06 88 HIS A O 1
ATOM 716 N N . SER A 1 89 ? 11.473 13.802 -29.764 1.00 97.62 89 SER A N 1
ATOM 717 C CA . SER A 1 89 ? 11.272 13.503 -31.192 1.00 97.62 89 SER A CA 1
ATOM 718 C C . SER A 1 89 ? 11.328 11.996 -31.489 1.00 97.62 89 SER A C 1
ATOM 720 O O . SER A 1 89 ? 12.020 11.543 -32.402 1.00 97.62 89 SER A O 1
ATOM 722 N N . THR A 1 90 ? 10.615 11.209 -30.681 1.00 97.56 90 THR A N 1
ATOM 723 C CA . THR A 1 90 ? 10.612 9.740 -30.726 1.00 97.56 90 THR A CA 1
ATOM 724 C C . THR A 1 90 ? 9.202 9.183 -30.531 1.00 97.56 90 THR A C 1
ATOM 726 O O . THR A 1 90 ? 8.259 9.925 -30.285 1.00 97.56 90 THR A O 1
ATOM 729 N N . THR A 1 91 ? 9.053 7.865 -30.632 1.00 97.44 91 THR A N 1
ATOM 730 C CA . THR A 1 91 ? 7.825 7.148 -30.259 1.00 97.44 91 THR A CA 1
ATOM 731 C C . THR A 1 91 ? 8.121 6.236 -29.083 1.00 97.44 91 THR A C 1
ATOM 733 O O . THR A 1 91 ? 9.181 5.616 -29.062 1.00 97.44 91 THR A O 1
ATOM 736 N N . ALA A 1 92 ? 7.192 6.067 -28.158 1.00 97.50 92 ALA A N 1
ATOM 737 C CA . ALA A 1 92 ? 7.328 5.164 -27.027 1.00 97.50 92 ALA A CA 1
ATOM 738 C C . ALA A 1 92 ? 6.010 4.402 -26.819 1.00 97.50 92 ALA A C 1
ATOM 740 O O . ALA A 1 92 ? 5.336 4.603 -25.811 1.00 97.50 92 ALA A O 1
ATOM 741 N N . PRO A 1 93 ? 5.601 3.530 -27.763 1.00 96.44 93 PRO A N 1
ATOM 742 C CA . PRO A 1 93 ? 4.371 2.763 -27.619 1.00 96.44 93 PRO A CA 1
ATOM 743 C C . PRO A 1 93 ? 4.435 1.823 -26.414 1.00 96.44 93 PRO A C 1
ATOM 745 O O . PRO A 1 93 ? 5.492 1.275 -26.085 1.00 96.44 93 PRO A O 1
ATOM 748 N N . ALA A 1 94 ? 3.273 1.580 -25.817 1.00 96.31 94 ALA A N 1
ATOM 749 C CA . ALA A 1 94 ? 3.109 0.581 -24.775 1.00 96.31 94 ALA A CA 1
ATOM 750 C C . ALA A 1 94 ? 3.366 -0.828 -25.338 1.00 96.31 94 ALA A C 1
ATOM 752 O O . ALA A 1 94 ? 2.851 -1.196 -26.397 1.00 96.31 94 ALA A O 1
ATOM 753 N N . VAL A 1 95 ? 4.161 -1.634 -24.633 1.00 96.75 95 VAL A N 1
ATOM 754 C CA . VAL A 1 95 ? 4.582 -2.973 -25.085 1.00 96.75 95 VAL A CA 1
ATOM 755 C C . VAL A 1 95 ? 4.568 -3.939 -23.906 1.00 96.75 95 VAL A C 1
ATOM 757 O O . VAL A 1 95 ? 4.975 -3.584 -22.808 1.00 96.75 95 VAL A O 1
ATOM 760 N N . CYS A 1 96 ? 4.145 -5.182 -24.128 1.00 98.00 96 CYS A N 1
ATOM 761 C CA . CYS A 1 96 ? 4.399 -6.280 -23.195 1.00 98.00 96 CYS A CA 1
ATOM 762 C C . CYS A 1 96 ? 5.534 -7.145 -23.735 1.00 98.00 96 CYS A C 1
ATOM 764 O O . CYS A 1 96 ? 5.565 -7.453 -24.930 1.00 98.00 96 CYS A O 1
ATOM 766 N N . ALA A 1 97 ? 6.471 -7.541 -22.878 1.00 97.75 97 ALA A N 1
ATOM 767 C CA . ALA A 1 97 ? 7.523 -8.470 -23.261 1.00 97.75 97 ALA A CA 1
ATOM 768 C C . ALA A 1 97 ? 7.960 -9.376 -22.110 1.00 97.75 97 ALA A C 1
ATOM 770 O O . ALA A 1 97 ? 7.780 -9.066 -20.933 1.00 97.75 97 ALA A O 1
ATOM 771 N N . GLU A 1 98 ? 8.564 -10.495 -22.480 1.00 98.12 98 GLU A N 1
ATOM 772 C CA . GLU A 1 98 ? 9.207 -11.447 -21.581 1.00 98.12 98 GLU A CA 1
ATOM 773 C C . GLU A 1 98 ? 10.716 -11.410 -21.822 1.00 98.12 98 GLU A C 1
ATOM 775 O O . GLU A 1 98 ? 11.161 -11.218 -22.959 1.00 98.12 98 GLU A O 1
ATOM 780 N N . TRP A 1 99 ? 11.505 -11.603 -20.768 1.00 97.75 99 TRP A N 1
ATOM 781 C CA . TRP A 1 99 ? 12.951 -11.727 -20.907 1.00 97.75 99 TRP A CA 1
ATOM 782 C C . TRP A 1 99 ? 13.297 -13.038 -21.622 1.00 97.75 99 TRP A C 1
ATOM 784 O O . TRP A 1 99 ? 12.797 -14.102 -21.248 1.00 97.75 99 TRP A O 1
ATOM 794 N N . ASP A 1 100 ? 14.148 -12.973 -22.650 1.00 95.50 100 ASP A N 1
ATOM 795 C CA . ASP A 1 100 ? 14.459 -14.132 -23.501 1.00 95.50 100 ASP A CA 1
ATOM 796 C C . ASP A 1 100 ? 15.135 -15.268 -22.715 1.00 95.50 100 ASP A C 1
ATOM 798 O O . ASP A 1 100 ? 14.814 -16.441 -22.907 1.00 95.50 100 ASP A O 1
ATOM 802 N N . ALA A 1 101 ? 16.019 -14.929 -21.767 1.00 94.81 101 ALA A N 1
ATOM 803 C CA . ALA A 1 101 ? 16.768 -15.929 -21.005 1.00 94.81 101 ALA A CA 1
ATOM 804 C C . ALA A 1 101 ? 15.938 -16.633 -19.912 1.00 94.81 101 ALA A C 1
ATOM 806 O O . ALA A 1 101 ? 16.238 -17.774 -19.558 1.00 94.81 101 ALA A O 1
ATOM 807 N N . ASP A 1 102 ? 14.909 -15.979 -19.366 1.00 96.31 102 ASP A N 1
ATOM 808 C CA . ASP A 1 102 ? 13.971 -16.575 -18.408 1.00 96.31 102 ASP A CA 1
ATOM 809 C C . ASP A 1 102 ? 12.614 -15.868 -18.499 1.00 96.31 102 ASP A C 1
ATOM 811 O O . ASP A 1 102 ? 12.377 -14.829 -17.879 1.00 96.31 102 ASP A O 1
ATOM 815 N N . ARG A 1 103 ? 11.695 -16.481 -19.251 1.00 96.31 103 ARG A N 1
ATOM 816 C CA . ARG A 1 103 ? 10.364 -15.940 -19.581 1.00 96.31 103 ARG A CA 1
ATOM 817 C C . ARG A 1 103 ? 9.453 -15.709 -18.374 1.00 96.31 103 ARG A C 1
ATOM 819 O O . ARG A 1 103 ? 8.363 -15.154 -18.517 1.00 96.31 103 ARG A O 1
ATOM 826 N N . ARG A 1 104 ? 9.858 -16.163 -17.185 1.00 96.50 104 ARG A N 1
ATOM 827 C CA . ARG A 1 104 ? 9.159 -15.854 -15.934 1.00 96.50 104 ARG A CA 1
ATOM 828 C C . ARG A 1 104 ? 9.353 -14.397 -15.525 1.00 96.50 104 ARG A C 1
ATOM 830 O O . ARG A 1 104 ? 8.534 -13.902 -14.765 1.00 96.50 104 ARG A O 1
ATOM 837 N N . PHE A 1 105 ? 10.383 -13.712 -16.021 1.00 98.25 105 PHE A N 1
ATOM 838 C CA . PHE A 1 105 ? 10.571 -12.272 -15.845 1.00 98.25 105 PHE A CA 1
ATOM 839 C C . PHE A 1 105 ? 9.929 -11.536 -17.018 1.00 98.25 105 PHE A C 1
ATOM 841 O O . PHE A 1 105 ? 10.208 -11.832 -18.183 1.00 98.25 105 PHE A O 1
ATOM 848 N N . ARG A 1 106 ? 9.016 -10.616 -16.713 1.00 98.00 106 ARG A N 1
ATOM 849 C CA . ARG A 1 106 ? 8.108 -10.014 -17.691 1.00 98.00 106 ARG A CA 1
ATOM 850 C C . ARG A 1 106 ? 7.924 -8.529 -17.401 1.00 98.00 106 ARG A C 1
ATOM 852 O O . ARG A 1 106 ? 7.871 -8.110 -16.250 1.00 98.00 106 ARG A O 1
ATOM 859 N N . ALA A 1 107 ? 7.757 -7.716 -18.433 1.00 98.00 107 ALA A N 1
ATOM 860 C CA . ALA A 1 107 ? 7.505 -6.290 -18.277 1.00 98.00 107 ALA A CA 1
ATOM 861 C C . ALA A 1 107 ? 6.330 -5.839 -19.142 1.00 98.00 107 ALA A C 1
ATOM 863 O O . ALA A 1 107 ? 6.259 -6.129 -20.337 1.00 98.00 107 ALA A O 1
ATOM 864 N N . SER A 1 108 ? 5.422 -5.100 -18.509 1.00 97.94 108 SER A N 1
ATOM 865 C CA . SER A 1 108 ? 4.549 -4.155 -19.195 1.00 97.94 108 SER A CA 1
ATOM 866 C C . SER A 1 108 ? 5.289 -2.822 -19.207 1.00 97.94 108 SER A C 1
ATOM 868 O O . SER A 1 108 ? 5.635 -2.318 -18.141 1.00 97.94 108 SER A O 1
ATOM 870 N N . PHE A 1 109 ? 5.599 -2.311 -20.390 1.00 97.81 109 PHE A N 1
ATOM 871 C CA . PHE A 1 109 ? 6.220 -1.006 -20.581 1.00 97.81 109 PHE A CA 1
ATOM 872 C C . PHE A 1 109 ? 5.127 0.013 -20.904 1.00 97.81 109 PHE A C 1
ATOM 874 O O . PHE A 1 109 ? 4.330 -0.242 -21.817 1.00 97.81 109 PHE A O 1
ATOM 881 N N . ASP A 1 110 ? 5.115 1.149 -20.207 1.00 97.12 110 ASP A N 1
ATOM 882 C CA . ASP A 1 110 ? 4.229 2.282 -20.523 1.00 97.12 110 ASP A CA 1
ATOM 883 C C . ASP A 1 110 ? 4.640 2.913 -21.863 1.00 97.12 110 ASP A C 1
ATOM 885 O O . ASP A 1 110 ? 3.798 3.265 -22.701 1.00 97.12 110 ASP A O 1
ATOM 889 N N . GLY A 1 111 ? 5.959 2.966 -22.091 1.00 97.50 111 GLY A N 1
ATOM 890 C CA . GLY A 1 111 ? 6.567 3.258 -23.376 1.00 97.50 111 GLY A CA 1
ATOM 891 C C . GLY A 1 111 ? 7.893 2.535 -23.610 1.00 97.50 111 GLY A C 1
ATOM 892 O O . GLY A 1 111 ? 8.688 2.307 -22.699 1.00 97.50 111 GLY A O 1
ATOM 893 N N . LEU A 1 112 ? 8.139 2.160 -24.865 1.00 97.94 112 LEU A N 1
ATOM 894 C CA . LEU A 1 112 ? 9.383 1.534 -25.307 1.00 97.94 112 LEU A CA 1
ATOM 895 C C . LEU A 1 112 ? 9.829 2.149 -26.636 1.00 97.94 112 LEU A C 1
ATOM 897 O O . LEU A 1 112 ? 9.141 1.995 -27.647 1.00 97.94 112 LEU A O 1
ATOM 901 N N . THR A 1 113 ? 10.983 2.817 -26.651 1.00 98.06 113 THR A N 1
ATOM 902 C CA . THR A 1 113 ? 11.477 3.489 -27.864 1.00 98.06 113 THR A CA 1
ATOM 903 C C . THR A 1 113 ? 11.889 2.495 -28.962 1.00 98.06 113 THR A C 1
ATOM 905 O O . THR A 1 113 ? 12.086 1.306 -28.678 1.00 98.06 113 THR A O 1
ATOM 908 N N . PRO A 1 114 ? 12.076 2.936 -30.226 1.00 96.56 114 PRO A N 1
ATOM 909 C CA . PRO A 1 114 ? 12.590 2.074 -31.294 1.00 96.56 114 PRO A CA 1
ATOM 910 C C . PRO A 1 114 ? 13.949 1.437 -30.973 1.00 96.56 114 PRO A C 1
ATOM 912 O O . PRO A 1 114 ? 14.219 0.320 -31.415 1.00 96.56 114 PRO A O 1
ATOM 915 N N . ASP A 1 115 ? 14.762 2.111 -30.154 1.00 95.25 115 ASP A N 1
ATOM 916 C CA . ASP A 1 115 ? 16.063 1.629 -29.678 1.00 95.25 115 ASP A CA 1
ATOM 917 C C . ASP A 1 115 ? 15.957 0.659 -28.486 1.00 95.25 115 ASP A C 1
ATOM 919 O O . ASP A 1 115 ? 16.968 0.170 -27.987 1.00 95.25 115 ASP A O 1
ATOM 923 N N . GLY A 1 116 ? 14.739 0.359 -28.022 1.00 96.38 116 GLY A N 1
ATOM 924 C CA . GLY A 1 116 ? 14.485 -0.537 -26.895 1.00 96.38 116 GLY A CA 1
ATOM 925 C C . GLY A 1 116 ? 14.667 0.110 -25.520 1.00 96.38 116 GLY A C 1
ATOM 926 O O . GLY A 1 116 ? 14.695 -0.610 -24.523 1.00 96.38 116 GLY A O 1
ATOM 927 N N . ILE A 1 117 ? 14.773 1.440 -25.446 1.00 98.38 117 ILE A N 1
ATOM 928 C CA . ILE A 1 117 ? 14.877 2.175 -24.179 1.00 98.38 117 ILE A CA 1
ATOM 929 C C . ILE A 1 117 ? 13.486 2.236 -23.529 1.00 98.38 117 ILE A C 1
ATOM 931 O O . ILE A 1 117 ? 12.556 2.749 -24.159 1.00 98.38 117 ILE A O 1
ATOM 935 N N . PRO A 1 118 ? 13.306 1.713 -22.304 1.00 98.50 118 PRO A N 1
ATOM 936 C CA . PRO A 1 118 ? 12.035 1.806 -21.602 1.00 98.50 118 PRO A CA 1
ATOM 937 C C . PRO A 1 118 ? 11.812 3.208 -21.030 1.00 98.50 118 PRO A C 1
ATOM 939 O O . PRO A 1 118 ? 12.759 3.881 -20.613 1.00 98.50 118 PRO A O 1
ATOM 942 N N . VAL A 1 119 ? 10.548 3.620 -20.989 1.00 98.69 119 VAL A N 1
ATOM 943 C CA . VAL A 1 119 ? 10.080 4.872 -20.394 1.00 98.69 119 VAL A CA 1
ATOM 944 C C . VAL A 1 119 ? 8.894 4.546 -19.492 1.00 98.69 119 VAL A C 1
ATOM 946 O O . VAL A 1 119 ? 7.898 3.992 -19.954 1.00 98.69 119 VAL A O 1
ATOM 949 N N . GLU A 1 120 ? 9.030 4.858 -18.209 1.00 98.56 120 GLU A N 1
ATOM 950 C CA . GLU A 1 120 ? 8.012 4.667 -17.178 1.00 98.56 120 GLU A CA 1
ATOM 951 C C . GLU A 1 120 ? 7.367 6.015 -16.850 1.00 98.56 120 GLU A C 1
ATOM 953 O O . GLU A 1 120 ? 8.068 6.965 -16.486 1.00 98.56 120 GLU A O 1
ATOM 958 N N . PHE A 1 121 ? 6.040 6.099 -16.936 1.00 97.88 121 PHE A N 1
ATOM 959 C CA . PHE A 1 121 ? 5.303 7.338 -16.704 1.00 97.88 121 PHE A CA 1
ATOM 960 C C . PHE A 1 121 ? 4.547 7.287 -15.380 1.00 97.88 121 PHE A C 1
ATOM 962 O O . PHE A 1 121 ? 3.781 6.369 -15.101 1.00 97.88 121 PHE A O 1
ATOM 969 N N . LYS A 1 122 ? 4.715 8.320 -14.554 1.00 96.56 122 LYS A N 1
ATOM 970 C CA . LYS A 1 122 ? 4.013 8.473 -13.279 1.00 96.56 122 LYS A CA 1
ATOM 971 C C . LYS A 1 122 ? 3.291 9.805 -13.225 1.00 96.56 122 LYS A C 1
ATOM 973 O O . LYS A 1 122 ? 3.874 10.861 -13.434 1.00 96.56 122 LYS A O 1
ATOM 978 N N . CYS A 1 123 ? 2.019 9.758 -12.857 1.00 95.06 123 CYS A N 1
ATOM 979 C CA . CYS A 1 123 ? 1.177 10.940 -12.684 1.00 95.06 123 CYS A CA 1
ATOM 980 C C . CYS A 1 123 ? 0.656 10.997 -11.233 1.00 95.06 123 CYS A C 1
ATOM 982 O O . CYS A 1 123 ? -0.529 10.740 -11.002 1.00 95.06 123 CYS A O 1
ATOM 984 N N . PRO A 1 124 ? 1.535 11.210 -10.230 1.00 92.62 124 PRO A N 1
ATOM 985 C CA . PRO A 1 124 ? 1.158 11.117 -8.824 1.00 92.62 124 PRO A CA 1
ATOM 986 C C . PRO A 1 124 ? 0.468 12.404 -8.318 1.00 92.62 124 PRO A C 1
ATOM 988 O O . PRO A 1 124 ? 0.485 13.429 -9.003 1.00 92.62 124 PRO A O 1
ATOM 991 N N . PRO A 1 125 ? -0.151 12.383 -7.120 1.00 91.56 125 PRO A N 1
ATOM 992 C CA . PRO A 1 125 ? -0.764 13.571 -6.527 1.00 91.56 125 PRO A CA 1
ATOM 993 C C . PRO A 1 125 ? 0.261 14.670 -6.194 1.00 91.56 125 PRO A C 1
ATOM 995 O O . PRO A 1 125 ? 1.471 14.445 -6.139 1.00 91.56 125 PRO A O 1
ATOM 998 N N . GLY A 1 126 ? -0.245 15.880 -5.933 1.00 91.25 126 GLY A N 1
ATOM 999 C CA . GLY A 1 126 ? 0.576 17.086 -5.785 1.00 91.25 126 GLY A CA 1
ATOM 1000 C C . GLY A 1 126 ? 1.620 17.042 -4.664 1.00 91.25 126 GLY A C 1
ATOM 1001 O O . GLY A 1 126 ? 2.695 17.609 -4.835 1.00 91.25 126 GLY A O 1
ATOM 1002 N N . ASN A 1 127 ? 1.351 16.349 -3.553 1.00 92.69 127 ASN A N 1
ATOM 1003 C CA . ASN A 1 127 ? 2.320 16.169 -2.466 1.00 92.69 127 ASN A CA 1
ATOM 1004 C C . ASN A 1 127 ? 3.512 15.304 -2.902 1.00 92.69 127 ASN A C 1
ATOM 1006 O O . ASN A 1 127 ? 4.654 15.671 -2.654 1.00 92.69 127 ASN A O 1
ATOM 1010 N N . THR A 1 128 ? 3.259 14.204 -3.613 1.00 94.56 128 THR A N 1
ATOM 1011 C CA . THR A 1 128 ? 4.320 13.366 -4.182 1.00 94.56 128 THR A CA 1
ATOM 1012 C C . THR A 1 128 ? 5.118 14.124 -5.242 1.00 94.56 128 THR A C 1
ATOM 1014 O O . THR A 1 128 ? 6.337 14.018 -5.275 1.00 94.56 128 THR A O 1
ATOM 1017 N N . LEU A 1 129 ? 4.466 14.931 -6.088 1.00 95.69 129 LEU A N 1
ATOM 1018 C CA . LEU A 1 129 ? 5.185 15.788 -7.039 1.00 95.69 129 LEU A CA 1
ATOM 1019 C C . LEU A 1 129 ? 6.040 16.852 -6.344 1.00 95.69 129 LEU A C 1
ATOM 1021 O O . LEU A 1 129 ? 7.113 17.175 -6.841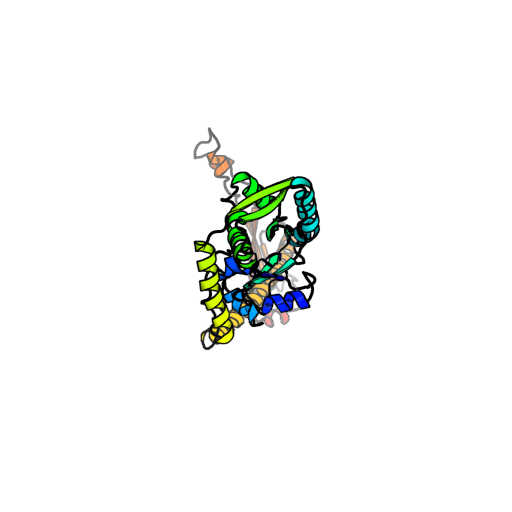 1.00 95.69 129 LEU A O 1
ATOM 1025 N N . ALA A 1 130 ? 5.581 17.419 -5.226 1.00 96.81 130 ALA A N 1
ATOM 1026 C CA . ALA A 1 130 ? 6.375 18.371 -4.455 1.00 96.81 130 ALA A CA 1
ATOM 1027 C C . ALA A 1 130 ? 7.674 17.726 -3.946 1.00 96.81 130 ALA A C 1
ATOM 1029 O O . ALA A 1 130 ? 8.742 18.283 -4.181 1.00 96.81 130 ALA A O 1
ATOM 1030 N N . ASP A 1 131 ? 7.583 16.520 -3.378 1.00 97.75 131 ASP A N 1
ATOM 1031 C CA . ASP A 1 131 ? 8.745 15.730 -2.952 1.00 97.75 131 ASP A CA 1
ATOM 1032 C C . ASP A 1 131 ? 9.695 15.418 -4.123 1.00 97.75 131 ASP A C 1
ATOM 1034 O O . ASP A 1 131 ? 10.896 15.649 -4.033 1.00 97.75 131 ASP A O 1
ATOM 1038 N N . VAL A 1 132 ? 9.167 14.993 -5.277 1.00 97.88 132 VAL A N 1
ATOM 1039 C CA . VAL A 1 132 ? 9.983 14.747 -6.483 1.00 97.88 132 VAL A CA 1
ATOM 1040 C C . VAL A 1 132 ? 10.719 16.009 -6.950 1.00 97.88 132 VAL A C 1
ATOM 1042 O O . VAL A 1 132 ? 11.873 15.918 -7.365 1.00 97.88 132 VAL A O 1
ATOM 1045 N N . ARG A 1 133 ? 10.087 17.189 -6.884 1.00 97.19 133 ARG A N 1
ATOM 1046 C CA . ARG A 1 133 ? 10.733 18.462 -7.258 1.00 97.19 133 ARG A CA 1
ATOM 1047 C C . ARG A 1 133 ? 11.843 18.859 -6.291 1.00 97.19 133 ARG A C 1
ATOM 1049 O O . ARG A 1 133 ? 12.859 19.383 -6.735 1.00 97.19 133 ARG A O 1
ATOM 1056 N N . GLU A 1 134 ? 11.616 18.672 -4.995 1.00 97.81 134 GLU A N 1
ATOM 1057 C CA . GLU A 1 134 ? 12.541 19.101 -3.945 1.00 97.81 134 GLU A CA 1
ATOM 1058 C C . GLU A 1 134 ? 13.719 18.133 -3.798 1.00 97.81 134 GLU A C 1
ATOM 1060 O O . GLU A 1 134 ? 14.873 18.559 -3.771 1.00 97.81 134 GLU A O 1
ATOM 1065 N N . ASN A 1 135 ? 13.431 16.831 -3.768 1.00 97.88 135 ASN A N 1
ATOM 1066 C CA . ASN A 1 135 ? 14.397 15.793 -3.417 1.00 97.88 135 ASN A CA 1
ATOM 1067 C C . ASN A 1 135 ? 14.919 14.998 -4.621 1.00 97.88 135 ASN A C 1
ATOM 1069 O O . ASN A 1 135 ? 15.903 14.270 -4.488 1.00 97.88 135 ASN A O 1
ATOM 1073 N N . GLY A 1 136 ? 14.315 15.129 -5.806 1.00 97.75 136 GLY A N 1
ATOM 1074 C CA . GLY A 1 136 ? 14.805 14.493 -7.030 1.00 97.75 136 GLY A CA 1
ATOM 1075 C C . GLY A 1 136 ? 14.961 12.975 -6.887 1.00 97.75 136 GLY A C 1
ATOM 1076 O O . GLY A 1 136 ? 14.011 12.274 -6.536 1.00 97.75 136 GLY A O 1
ATOM 1077 N N . GLU A 1 137 ? 16.175 12.466 -7.115 1.00 97.88 137 GLU A N 1
ATOM 1078 C CA . GLU A 1 137 ? 16.513 11.038 -6.971 1.00 97.88 137 GLU A CA 1
ATOM 1079 C C . GLU A 1 137 ? 16.438 10.515 -5.521 1.00 97.88 137 GLU A C 1
ATOM 1081 O O . GLU A 1 137 ? 16.467 9.308 -5.292 1.00 97.88 137 GLU A O 1
ATOM 1086 N N . PHE A 1 138 ? 16.316 11.403 -4.532 1.00 97.00 138 PHE A N 1
ATOM 1087 C CA . PHE A 1 138 ? 16.115 11.038 -3.127 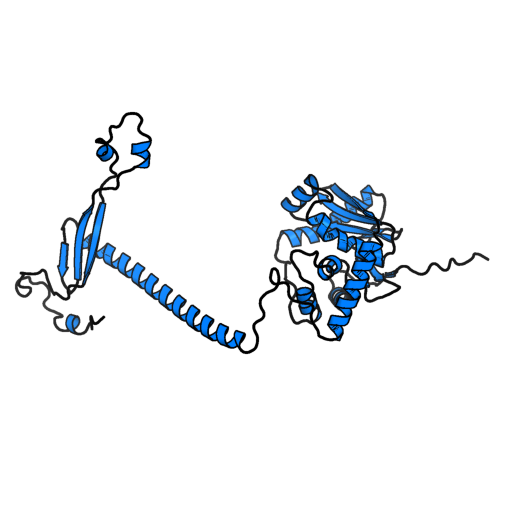1.00 97.00 138 PHE A CA 1
ATOM 1088 C C . PHE A 1 138 ? 14.640 11.046 -2.706 1.00 97.00 138 PHE A C 1
ATOM 1090 O O . PHE A 1 138 ? 14.339 10.699 -1.567 1.00 97.00 138 PHE A O 1
ATOM 1097 N N . SER A 1 139 ? 13.724 11.423 -3.604 1.00 97.81 139 SER A N 1
ATOM 1098 C CA . SER A 1 139 ? 12.283 11.367 -3.338 1.00 97.81 139 SER A CA 1
ATOM 1099 C C . SER A 1 139 ? 11.804 9.929 -3.135 1.00 97.81 139 SER A C 1
ATOM 1101 O O . SER A 1 139 ? 12.294 8.987 -3.773 1.00 97.81 139 SER A O 1
ATOM 1103 N N . GLU A 1 140 ? 10.788 9.749 -2.291 1.00 95.88 140 GLU A N 1
ATOM 1104 C CA . GLU A 1 140 ? 10.234 8.418 -2.008 1.00 95.88 140 GLU A CA 1
ATOM 1105 C C . GLU A 1 140 ? 9.698 7.762 -3.287 1.00 95.88 140 GLU A C 1
ATOM 1107 O O . GLU A 1 140 ? 9.868 6.561 -3.514 1.00 95.88 140 GLU A O 1
ATOM 1112 N N . ALA A 1 141 ? 9.087 8.563 -4.165 1.00 95.88 141 ALA A N 1
ATOM 1113 C CA . ALA A 1 141 ? 8.544 8.087 -5.429 1.00 95.88 141 ALA A CA 1
ATOM 1114 C C . ALA A 1 141 ? 9.633 7.632 -6.405 1.00 95.88 141 ALA A C 1
ATOM 1116 O O . ALA A 1 141 ? 9.463 6.598 -7.054 1.00 95.88 141 ALA A O 1
ATOM 1117 N N . TYR A 1 142 ? 10.750 8.360 -6.510 1.00 97.88 142 TYR A N 1
ATOM 1118 C CA . TYR A 1 142 ? 11.868 7.922 -7.344 1.00 97.88 142 TYR A CA 1
ATOM 1119 C C . TYR A 1 142 ? 12.415 6.578 -6.856 1.00 97.88 142 TYR A C 1
ATOM 1121 O O . TYR A 1 142 ? 12.495 5.627 -7.635 1.00 97.88 142 TYR A O 1
ATOM 1129 N N . LEU A 1 143 ? 12.722 6.473 -5.559 1.00 96.44 143 LEU A N 1
ATOM 1130 C CA . LEU A 1 143 ? 13.287 5.259 -4.963 1.00 96.44 143 LEU A CA 1
ATOM 1131 C C . LEU A 1 143 ? 12.347 4.055 -5.114 1.00 96.44 143 LEU A C 1
ATOM 1133 O O . LEU A 1 143 ? 12.796 2.946 -5.412 1.00 96.44 143 LEU A O 1
ATOM 1137 N N . LEU A 1 144 ? 11.036 4.277 -4.988 1.00 94.75 144 LEU A N 1
ATOM 1138 C CA . LEU A 1 144 ? 10.024 3.244 -5.186 1.00 94.75 144 LEU A CA 1
ATOM 1139 C C . LEU A 1 144 ? 10.028 2.688 -6.619 1.00 94.75 144 LEU A C 1
ATOM 1141 O O . LEU A 1 144 ? 9.974 1.470 -6.814 1.00 94.75 144 LEU A O 1
ATOM 1145 N N . TYR A 1 145 ? 10.082 3.563 -7.626 1.00 97.81 145 TYR A N 1
ATOM 1146 C CA . TYR A 1 145 ? 9.993 3.162 -9.034 1.00 97.81 145 TYR A CA 1
ATOM 1147 C C . TYR A 1 145 ? 11.346 2.820 -9.668 1.00 97.81 145 TYR A C 1
ATOM 1149 O O . TYR A 1 145 ? 11.378 2.182 -10.721 1.00 97.81 145 TYR A O 1
ATOM 1157 N N . PHE A 1 146 ? 12.463 3.131 -9.009 1.00 98.50 146 PHE A N 1
ATOM 1158 C CA . PHE A 1 146 ? 13.803 2.753 -9.455 1.00 98.50 146 PHE A CA 1
ATOM 1159 C C . PHE A 1 146 ? 13.916 1.248 -9.743 1.00 98.50 146 PHE A C 1
ATOM 1161 O O . PHE A 1 146 ? 14.365 0.846 -10.818 1.00 98.50 146 PHE A O 1
ATOM 1168 N N . PHE A 1 147 ? 13.443 0.395 -8.828 1.00 98.19 147 PHE A N 1
ATOM 1169 C CA . PHE A 1 147 ? 13.491 -1.062 -9.007 1.00 98.19 147 PHE A CA 1
ATOM 1170 C C . PHE A 1 147 ? 12.604 -1.552 -10.155 1.00 98.19 147 PHE A C 1
ATOM 1172 O O . PHE A 1 147 ? 12.939 -2.542 -10.810 1.00 98.19 147 PHE A O 1
ATOM 1179 N N . GLN A 1 148 ? 11.496 -0.854 -10.424 1.00 98.50 148 GLN A N 1
ATOM 1180 C CA . GLN A 1 148 ? 10.634 -1.145 -11.566 1.00 98.50 148 GLN A CA 1
ATOM 1181 C C . GLN A 1 148 ? 11.378 -0.883 -12.881 1.00 98.50 148 GLN A C 1
ATOM 1183 O O . GLN A 1 148 ? 11.399 -1.758 -13.750 1.00 98.50 148 GLN A O 1
ATOM 1188 N N . VAL A 1 149 ? 12.071 0.253 -12.990 1.00 98.75 149 VAL A N 1
ATOM 1189 C CA . VAL A 1 149 ? 12.883 0.563 -14.174 1.00 98.75 149 VAL A CA 1
ATOM 1190 C C . VAL A 1 149 ? 14.061 -0.408 -14.303 1.00 98.75 149 VAL A C 1
ATOM 1192 O O . VAL A 1 149 ? 14.291 -0.933 -15.386 1.00 98.75 149 VAL A O 1
ATOM 1195 N N . GLN A 1 150 ? 14.754 -0.772 -13.218 1.00 98.81 150 GLN A N 1
ATOM 1196 C CA . GLN A 1 150 ? 15.821 -1.790 -13.278 1.00 98.81 150 GLN A CA 1
ATOM 1197 C C . GLN A 1 150 ? 15.314 -3.154 -13.778 1.00 98.81 150 GLN A C 1
ATOM 1199 O O . GLN A 1 150 ? 15.998 -3.822 -14.553 1.00 98.81 150 GLN A O 1
ATOM 1204 N N . HIS A 1 151 ? 14.100 -3.565 -13.402 1.00 98.75 151 HIS A N 1
ATOM 1205 C CA . HIS A 1 151 ? 13.488 -4.778 -13.949 1.00 98.75 151 HIS A CA 1
ATOM 1206 C C . HIS A 1 151 ? 13.142 -4.630 -15.438 1.00 98.75 151 HIS A C 1
ATOM 1208 O O . HIS A 1 151 ? 13.366 -5.550 -16.223 1.00 98.75 151 HIS A O 1
ATOM 1214 N N . GLN A 1 152 ? 12.616 -3.480 -15.859 1.00 98.75 152 GLN A N 1
ATOM 1215 C CA . GLN A 1 152 ? 12.397 -3.194 -17.279 1.00 98.75 152 GLN A CA 1
ATOM 1216 C C . GLN A 1 152 ? 13.707 -3.271 -18.074 1.00 98.75 152 GLN A C 1
ATOM 1218 O O . GLN A 1 152 ? 13.714 -3.856 -19.154 1.00 98.75 152 GLN A O 1
ATOM 1223 N N . LEU A 1 153 ? 14.818 -2.776 -17.514 1.00 98.75 153 LEU A N 1
ATOM 1224 C CA . LEU A 1 153 ? 16.156 -2.872 -18.108 1.00 98.75 153 LEU A CA 1
ATOM 1225 C C . LEU A 1 153 ? 16.696 -4.297 -18.145 1.00 98.75 153 LEU A C 1
ATOM 1227 O O . LEU A 1 153 ? 17.399 -4.637 -19.094 1.00 98.75 153 LEU A O 1
ATOM 1231 N N . LEU A 1 154 ? 16.362 -5.142 -17.165 1.00 98.50 154 LEU A N 1
ATOM 1232 C CA . LEU A 1 154 ? 16.601 -6.585 -17.246 1.00 98.50 154 LEU A CA 1
ATOM 1233 C C . LEU A 1 154 ? 15.904 -7.173 -18.478 1.00 98.50 154 LEU A C 1
ATOM 1235 O O . LEU A 1 154 ? 16.561 -7.840 -19.269 1.00 98.50 154 LEU A O 1
ATOM 1239 N N . VAL A 1 155 ? 14.608 -6.900 -18.652 1.00 98.38 155 VAL A N 1
ATOM 1240 C CA . VAL A 1 155 ? 13.812 -7.480 -19.743 1.00 98.38 155 VAL A CA 1
ATOM 1241 C C . VAL A 1 155 ? 14.252 -6.949 -21.106 1.00 98.38 155 VAL A C 1
ATOM 1243 O O . VAL A 1 155 ? 14.436 -7.745 -22.018 1.00 98.38 155 VAL A O 1
ATOM 1246 N N . SER A 1 156 ? 14.424 -5.634 -21.268 1.00 97.88 156 SER A N 1
ATOM 1247 C CA . SER A 1 156 ? 14.776 -5.032 -22.562 1.00 97.88 156 SER A CA 1
ATOM 1248 C C . SER A 1 156 ? 16.261 -5.138 -22.920 1.00 97.88 156 SER A C 1
ATOM 1250 O O . SER A 1 156 ? 16.619 -4.915 -24.075 1.00 97.88 156 SER A O 1
ATOM 1252 N N . GLU A 1 157 ? 17.115 -5.442 -21.938 1.00 97.31 157 GLU A N 1
ATOM 1253 C CA . GLU A 1 157 ? 18.584 -5.377 -22.009 1.00 97.31 157 GLU A CA 1
ATOM 1254 C C . GLU A 1 157 ? 19.133 -4.002 -22.433 1.00 97.31 157 GLU A C 1
ATOM 1256 O O . GLU A 1 157 ? 20.281 -3.874 -22.863 1.00 97.31 157 GLU A O 1
ATOM 1261 N N . ALA A 1 158 ? 18.329 -2.946 -22.282 1.00 98.00 158 ALA A N 1
ATOM 1262 C CA . ALA A 1 158 ? 18.750 -1.585 -22.575 1.00 98.00 158 ALA A CA 1
ATOM 1263 C C . ALA A 1 158 ? 19.794 -1.078 -21.560 1.00 98.00 158 ALA A C 1
ATOM 1265 O O . ALA A 1 158 ? 19.740 -1.429 -20.378 1.00 98.00 158 ALA A O 1
ATOM 1266 N N . PRO A 1 159 ? 20.726 -0.202 -21.980 1.00 98.31 159 PRO A N 1
ATOM 1267 C CA . PRO A 1 159 ? 21.752 0.349 -21.092 1.00 98.31 159 PRO A CA 1
ATOM 1268 C C . PRO A 1 159 ? 21.208 1.363 -20.072 1.00 98.31 159 PRO A C 1
ATOM 1270 O O . PRO A 1 159 ? 21.881 1.672 -19.090 1.00 98.31 159 PRO A O 1
ATOM 1273 N N . TYR A 1 160 ? 20.020 1.916 -20.307 1.00 98.81 160 TYR A N 1
ATOM 1274 C CA . TYR A 1 160 ? 19.338 2.855 -19.420 1.00 98.81 160 TYR A CA 1
ATOM 1275 C C . TYR A 1 160 ? 17.848 2.915 -19.759 1.00 98.81 160 TYR A C 1
ATOM 1277 O O . TYR A 1 160 ? 17.436 2.435 -20.816 1.00 98.81 160 TYR A O 1
ATOM 1285 N N . GLY A 1 161 ? 17.064 3.516 -18.869 1.00 98.75 161 GLY A N 1
ATOM 1286 C CA . GLY A 1 161 ? 15.645 3.814 -19.041 1.00 98.75 161 GLY A CA 1
ATOM 1287 C C . GLY A 1 161 ? 15.308 5.197 -18.495 1.00 98.75 161 GLY A C 1
ATOM 1288 O O . GLY A 1 161 ? 16.155 5.852 -17.882 1.00 98.75 161 GLY A O 1
ATOM 1289 N N . TRP A 1 162 ? 14.077 5.635 -18.718 1.00 98.81 162 TRP A N 1
ATOM 1290 C CA . TRP A 1 162 ? 13.568 6.914 -18.232 1.00 98.81 162 TRP A CA 1
ATOM 1291 C C . TRP A 1 162 ? 12.459 6.698 -17.207 1.00 98.81 162 TRP A C 1
ATOM 1293 O O . TRP A 1 162 ? 11.567 5.883 -17.428 1.00 98.81 162 TRP A O 1
ATOM 1303 N N . LEU A 1 163 ? 12.510 7.444 -16.107 1.00 98.75 163 LEU A N 1
ATOM 1304 C CA . LEU A 1 163 ? 11.408 7.593 -15.164 1.00 98.75 163 LEU A CA 1
ATOM 1305 C C . LEU A 1 163 ? 10.898 9.030 -15.259 1.00 98.75 163 LEU A C 1
ATOM 1307 O O . LEU A 1 163 ? 11.634 9.972 -14.965 1.00 98.75 163 LEU A O 1
ATOM 1311 N N . CYS A 1 164 ? 9.653 9.194 -15.690 1.00 98.50 164 CYS A N 1
ATOM 1312 C CA . CYS A 1 164 ? 9.067 10.488 -16.007 1.00 98.50 164 CYS A CA 1
ATOM 1313 C C . CYS A 1 164 ? 7.865 10.765 -15.105 1.00 98.50 164 CYS A C 1
ATOM 1315 O O . CYS A 1 164 ? 6.913 9.985 -15.075 1.00 98.50 164 CYS A O 1
ATOM 1317 N N . PHE A 1 165 ? 7.876 11.904 -14.415 1.00 98.06 165 PHE A N 1
ATOM 1318 C CA . PHE A 1 165 ? 6.752 12.372 -13.609 1.00 98.06 165 PHE A CA 1
ATOM 1319 C C . PHE A 1 165 ? 6.027 13.518 -14.314 1.00 98.06 165 PHE A C 1
ATOM 1321 O O . PHE A 1 165 ? 6.655 14.521 -14.654 1.00 98.06 165 PHE A O 1
ATOM 1328 N N . LEU A 1 166 ? 4.715 13.385 -14.525 1.00 97.00 166 LEU A N 1
ATOM 1329 C CA . LEU A 1 166 ? 3.899 14.449 -15.105 1.00 97.00 166 LEU A CA 1
ATOM 1330 C C . LEU A 1 166 ? 3.700 15.581 -14.100 1.00 97.00 166 LEU A C 1
ATOM 1332 O O . LEU A 1 166 ? 3.089 15.393 -13.051 1.00 97.00 166 LEU A O 1
ATOM 1336 N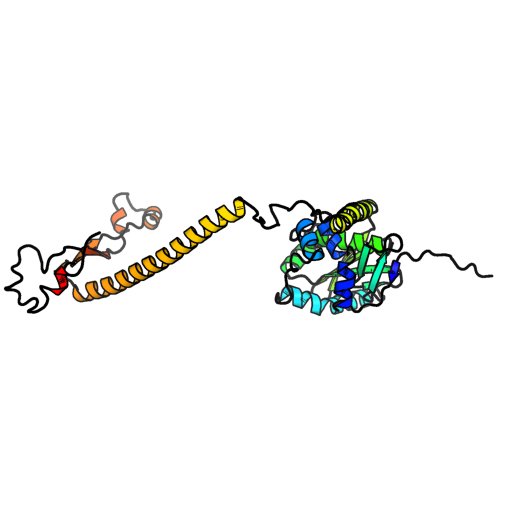 N . ASP A 1 167 ? 4.165 16.768 -14.471 1.00 94.75 167 ASP A N 1
ATOM 1337 C CA . ASP A 1 167 ? 4.016 18.001 -13.715 1.00 94.75 167 ASP A CA 1
ATOM 1338 C C . ASP A 1 167 ? 3.318 19.067 -14.575 1.00 94.75 167 ASP A C 1
ATOM 1340 O O . ASP A 1 167 ? 3.937 19.787 -15.369 1.00 94.75 167 ASP A O 1
ATOM 1344 N N . GLY A 1 168 ? 1.990 19.141 -14.452 1.00 90.00 168 GLY A N 1
ATOM 1345 C CA . GLY A 1 168 ? 1.164 19.989 -15.307 1.00 90.00 168 GLY A CA 1
ATOM 1346 C C . GLY A 1 168 ? 1.282 19.567 -16.773 1.00 90.00 168 GLY A C 1
ATOM 1347 O O . GLY A 1 168 ? 0.826 18.492 -17.143 1.00 90.00 168 GLY A O 1
ATOM 1348 N N . MET A 1 169 ? 1.901 20.412 -17.603 1.00 90.19 169 MET A N 1
ATOM 1349 C CA . MET A 1 169 ? 2.152 20.155 -19.034 1.00 90.19 169 MET A CA 1
ATOM 1350 C C . MET A 1 169 ? 3.638 19.908 -19.342 1.00 90.19 169 MET A C 1
ATOM 1352 O O . MET A 1 169 ? 4.095 20.145 -20.461 1.00 90.19 169 MET A O 1
ATOM 1356 N N . LYS A 1 170 ? 4.415 19.490 -18.340 1.00 94.94 170 LYS A N 1
ATOM 1357 C CA . LYS A 1 170 ? 5.845 19.179 -18.454 1.00 94.94 170 LYS A CA 1
ATOM 1358 C C . LYS A 1 170 ? 6.152 17.849 -17.773 1.00 94.94 170 LYS A C 1
ATOM 1360 O O . LYS A 1 170 ? 5.337 17.338 -17.008 1.00 94.94 170 LYS A O 1
ATOM 1365 N N . LEU A 1 171 ? 7.338 17.312 -18.039 1.00 97.88 171 LEU A N 1
ATOM 1366 C CA . LEU A 1 171 ? 7.857 16.126 -17.367 1.00 97.88 171 LEU A CA 1
ATOM 1367 C C . LEU A 1 171 ? 9.060 16.494 -16.501 1.00 97.88 171 LEU A C 1
ATOM 1369 O O . LEU A 1 171 ? 9.933 17.249 -16.930 1.00 97.88 171 LEU A O 1
ATOM 1373 N N . ILE A 1 172 ? 9.111 15.926 -15.299 1.00 98.31 172 ILE A N 1
ATOM 1374 C CA . ILE A 1 172 ? 10.351 15.784 -14.535 1.00 98.31 172 ILE A CA 1
ATOM 1375 C C . ILE A 1 172 ? 10.930 14.425 -14.926 1.00 98.31 172 ILE A C 1
ATOM 1377 O O . ILE A 1 172 ? 10.305 13.393 -14.676 1.00 98.31 172 ILE A O 1
ATOM 1381 N N . GLU A 1 173 ? 12.081 14.425 -15.591 1.00 98.38 173 GLU A N 1
ATOM 1382 C CA . GLU A 1 173 ? 12.659 13.232 -16.213 1.00 98.38 173 GLU A CA 1
ATOM 1383 C C . GLU A 1 173 ? 13.947 12.813 -15.512 1.00 98.38 173 GLU A C 1
ATOM 1385 O O . GLU A 1 173 ? 14.875 13.609 -15.364 1.00 98.38 173 GLU A O 1
ATOM 1390 N N . PHE A 1 174 ? 14.032 11.536 -15.149 1.00 98.75 174 PHE A N 1
ATOM 1391 C CA . PHE A 1 174 ? 15.239 10.936 -14.596 1.00 98.75 174 PHE A CA 1
ATOM 1392 C C . PHE A 1 174 ? 15.750 9.826 -15.507 1.00 98.75 174 PHE A C 1
ATOM 1394 O O . PHE A 1 174 ? 15.007 8.911 -15.875 1.00 98.75 174 PHE A O 1
ATOM 1401 N N . LYS A 1 175 ? 17.040 9.881 -15.848 1.00 98.69 175 LYS A N 1
ATOM 1402 C CA . LYS A 1 175 ? 17.716 8.835 -16.617 1.00 98.69 175 LYS A CA 1
ATOM 1403 C C . LYS A 1 175 ? 18.303 7.796 -15.669 1.00 98.69 175 LYS A C 1
ATOM 1405 O O . LYS A 1 175 ? 19.324 8.040 -15.035 1.00 98.69 175 LYS A O 1
ATOM 1410 N N . ILE A 1 176 ? 17.711 6.612 -15.632 1.00 98.75 176 ILE A N 1
ATOM 1411 C CA . ILE A 1 176 ? 18.159 5.517 -14.771 1.00 98.75 176 ILE A CA 1
ATOM 1412 C C . ILE A 1 176 ? 19.086 4.604 -15.569 1.00 98.75 176 ILE A C 1
ATOM 1414 O O . ILE A 1 176 ? 18.665 3.953 -16.526 1.00 98.75 176 ILE A O 1
ATOM 1418 N N . LEU A 1 177 ? 20.360 4.548 -15.180 1.00 98.81 177 LEU A N 1
ATOM 1419 C CA . LEU A 1 177 ? 21.335 3.645 -15.791 1.00 98.81 177 LEU A CA 1
ATOM 1420 C C . LEU A 1 177 ? 21.103 2.202 -15.345 1.00 98.81 177 LEU A C 1
ATOM 1422 O O . LEU A 1 177 ? 20.735 1.937 -14.200 1.00 98.81 177 LEU A O 1
ATOM 1426 N N . ARG A 1 178 ? 21.374 1.258 -16.244 1.00 98.62 178 ARG A N 1
ATOM 1427 C CA . ARG A 1 178 ? 21.334 -0.168 -15.935 1.00 98.62 178 ARG A CA 1
ATOM 1428 C C . ARG A 1 178 ? 22.355 -0.509 -14.847 1.00 98.62 178 ARG A C 1
ATOM 1430 O O . ARG A 1 178 ? 23.553 -0.304 -15.024 1.00 98.62 178 ARG A O 1
ATOM 1437 N N . SER A 1 179 ? 21.872 -1.078 -13.746 1.00 98.56 179 SER A N 1
ATOM 1438 C CA . SER A 1 179 ? 22.693 -1.574 -12.644 1.00 98.56 179 SER A CA 1
ATOM 1439 C C . SER A 1 179 ? 22.724 -3.097 -12.675 1.00 98.56 179 SER A C 1
ATOM 1441 O O . SER A 1 179 ? 21.759 -3.763 -12.301 1.00 98.56 179 SER A O 1
ATOM 1443 N N . GLU A 1 180 ? 23.851 -3.674 -13.098 1.00 98.31 180 GLU A N 1
ATOM 1444 C CA . GLU A 1 180 ? 24.018 -5.134 -13.099 1.00 98.31 180 GLU A CA 1
ATOM 1445 C C . GLU A 1 180 ? 23.912 -5.733 -11.692 1.00 98.31 180 GLU A C 1
ATOM 1447 O O . GLU A 1 180 ? 23.485 -6.874 -11.529 1.00 98.31 180 GLU A O 1
ATOM 1452 N N . GLU A 1 181 ? 24.292 -4.981 -10.658 1.00 98.44 181 GLU A N 1
ATOM 1453 C CA . GLU A 1 181 ? 24.138 -5.417 -9.272 1.00 98.44 181 GLU A CA 1
ATOM 1454 C C . GLU A 1 181 ? 22.665 -5.520 -8.876 1.00 98.44 181 GLU A C 1
ATOM 1456 O O . GLU A 1 181 ? 22.226 -6.581 -8.427 1.00 98.44 181 GLU A O 1
ATOM 1461 N N . THR A 1 182 ? 21.886 -4.461 -9.110 1.00 98.44 182 THR A N 1
ATOM 1462 C CA . THR A 1 182 ? 20.452 -4.453 -8.797 1.00 98.44 182 THR A CA 1
ATOM 1463 C C . THR A 1 182 ? 19.711 -5.502 -9.620 1.00 98.44 182 THR A C 1
ATOM 1465 O O . THR A 1 182 ? 18.868 -6.224 -9.095 1.00 98.44 182 THR A O 1
ATOM 1468 N N . ILE A 1 183 ? 20.064 -5.666 -10.895 1.00 98.69 183 ILE A N 1
ATOM 1469 C CA . ILE A 1 183 ? 19.477 -6.701 -11.750 1.00 98.69 183 ILE A CA 1
ATOM 1470 C C . ILE A 1 183 ? 19.793 -8.107 -11.224 1.00 98.69 183 ILE A C 1
ATOM 1472 O O . ILE A 1 183 ? 18.892 -8.945 -11.163 1.00 98.69 183 ILE A O 1
ATOM 1476 N N . ARG A 1 184 ? 21.025 -8.380 -10.769 1.00 98.69 184 ARG A N 1
ATOM 1477 C CA . ARG A 1 184 ? 21.351 -9.664 -10.121 1.00 98.69 184 ARG A CA 1
ATOM 1478 C C . ARG A 1 184 ? 20.512 -9.904 -8.865 1.00 98.69 184 ARG A C 1
ATOM 1480 O O . ARG A 1 184 ? 20.059 -11.031 -8.662 1.00 98.69 184 ARG A O 1
ATOM 1487 N N . GLN A 1 185 ? 20.274 -8.872 -8.054 1.00 98.56 185 GLN A N 1
ATOM 1488 C CA . GLN A 1 185 ? 19.399 -8.967 -6.880 1.00 98.56 185 GLN A CA 1
ATOM 1489 C C . GLN A 1 185 ? 17.952 -9.290 -7.285 1.00 98.56 185 GLN A C 1
ATOM 1491 O O . GLN A 1 185 ? 17.373 -10.226 -6.737 1.00 98.56 185 GLN A O 1
ATOM 1496 N N . ILE A 1 186 ? 17.402 -8.595 -8.292 1.00 98.62 186 ILE A N 1
ATOM 1497 C CA . ILE A 1 186 ? 16.056 -8.854 -8.838 1.00 98.62 186 ILE A CA 1
ATOM 1498 C C . ILE A 1 186 ? 15.941 -10.299 -9.335 1.00 98.62 186 ILE A C 1
ATOM 1500 O O . ILE A 1 186 ? 14.966 -10.978 -9.018 1.00 98.62 186 ILE A O 1
ATOM 1504 N N . ILE A 1 187 ? 16.930 -10.796 -10.084 1.00 98.62 187 ILE A N 1
ATOM 1505 C CA . ILE A 1 187 ? 16.926 -12.174 -10.594 1.00 98.62 187 ILE A CA 1
ATOM 1506 C C . ILE A 1 187 ? 16.965 -13.178 -9.438 1.00 98.62 187 ILE A C 1
ATOM 1508 O O . ILE A 1 187 ? 16.197 -14.140 -9.439 1.00 98.62 187 ILE A O 1
ATOM 1512 N N . SER A 1 188 ? 17.855 -12.973 -8.464 1.00 98.31 188 SER A N 1
ATOM 1513 C CA . SER A 1 188 ? 18.019 -13.878 -7.323 1.00 98.31 188 SER A CA 1
ATOM 1514 C C . SER A 1 188 ? 16.744 -13.948 -6.478 1.00 98.31 188 SER A C 1
ATOM 1516 O O . SER A 1 188 ? 16.149 -15.019 -6.340 1.00 98.31 188 SER A O 1
ATOM 1518 N N . ALA A 1 189 ? 16.257 -12.796 -6.003 1.00 98.25 189 ALA A N 1
ATOM 1519 C CA . ALA A 1 189 ? 15.034 -12.708 -5.210 1.00 98.25 189 ALA A CA 1
ATOM 1520 C C . ALA A 1 189 ? 13.806 -13.176 -6.003 1.00 98.25 189 ALA A C 1
ATOM 1522 O O . ALA A 1 189 ? 12.945 -13.871 -5.467 1.00 98.25 189 ALA A O 1
ATOM 1523 N N . GLY A 1 190 ? 13.750 -12.863 -7.300 1.00 97.88 190 GLY A N 1
ATOM 1524 C CA . GLY A 1 190 ? 12.670 -13.282 -8.183 1.00 97.88 190 GLY A CA 1
ATOM 1525 C C . GLY A 1 190 ? 12.600 -14.794 -8.342 1.00 97.88 190 GLY A C 1
ATOM 1526 O O . GLY A 1 190 ? 11.513 -15.357 -8.262 1.00 97.88 190 GLY A O 1
ATOM 1527 N N . LYS A 1 191 ? 13.740 -15.477 -8.500 1.00 97.19 191 LYS A N 1
ATOM 1528 C CA . LYS A 1 191 ? 13.782 -16.946 -8.567 1.00 97.19 191 LYS A CA 1
ATOM 1529 C C . LYS A 1 191 ? 13.315 -17.583 -7.262 1.00 97.19 191 LYS A C 1
ATOM 1531 O O . LYS A 1 191 ? 12.433 -18.433 -7.312 1.00 97.19 191 LYS A O 1
ATOM 1536 N N . VAL A 1 192 ? 13.827 -17.112 -6.120 1.00 96.75 192 VAL A N 1
ATOM 1537 C CA . VAL A 1 192 ? 13.394 -17.579 -4.790 1.00 96.75 192 VAL A CA 1
ATOM 1538 C C . VAL A 1 192 ? 11.884 -17.403 -4.622 1.00 96.75 192 VAL A C 1
ATOM 1540 O O . VAL A 1 192 ? 11.176 -18.347 -4.276 1.00 96.75 192 VAL A O 1
ATOM 1543 N N . PHE A 1 193 ? 11.367 -16.216 -4.942 1.00 97.62 193 PHE A N 1
ATOM 1544 C CA . PHE A 1 193 ? 9.942 -15.920 -4.852 1.00 97.62 193 PHE A CA 1
ATOM 1545 C C . PHE A 1 193 ? 9.101 -16.803 -5.790 1.00 97.62 193 PHE A C 1
ATOM 1547 O O . PHE A 1 193 ? 8.088 -17.364 -5.377 1.00 97.62 193 PHE A O 1
ATOM 1554 N N . LEU A 1 194 ? 9.519 -16.987 -7.043 1.00 95.62 194 LEU A N 1
ATOM 1555 C CA . LEU A 1 194 ? 8.806 -17.830 -8.006 1.00 95.62 194 LEU A CA 1
ATOM 1556 C C . LEU A 1 194 ? 8.808 -19.312 -7.606 1.00 95.62 194 LEU A C 1
ATOM 1558 O O . LEU A 1 194 ? 7.812 -20.001 -7.824 1.00 95.62 194 LEU A O 1
ATOM 1562 N N . ASP A 1 195 ? 9.890 -19.814 -7.013 1.00 94.75 195 ASP A N 1
ATOM 1563 C CA . ASP A 1 195 ? 9.953 -21.196 -6.533 1.00 94.75 195 ASP A CA 1
ATOM 1564 C C . ASP A 1 195 ? 9.083 -21.395 -5.277 1.00 94.75 195 ASP A C 1
ATOM 1566 O O . ASP A 1 195 ? 8.395 -22.412 -5.163 1.00 94.75 195 ASP A O 1
ATOM 1570 N N . SER A 1 196 ? 8.974 -20.374 -4.420 1.00 95.12 196 SER A N 1
ATOM 1571 C CA . SER A 1 196 ? 8.053 -20.351 -3.270 1.00 95.12 196 SER A CA 1
ATOM 1572 C C . SER A 1 196 ? 6.573 -20.509 -3.680 1.00 95.12 196 SER A C 1
ATOM 1574 O O . SER A 1 196 ? 5.777 -21.151 -2.988 1.00 95.12 196 SER A O 1
ATOM 1576 N N . LEU A 1 197 ? 6.181 -20.002 -4.859 1.00 93.81 197 LEU A N 1
ATOM 1577 C CA . LEU A 1 197 ? 4.823 -20.183 -5.397 1.00 93.81 197 LEU A CA 1
ATOM 1578 C C . LEU A 1 197 ? 4.532 -21.650 -5.751 1.00 93.81 197 LEU A C 1
ATOM 1580 O O . LEU A 1 197 ? 3.394 -22.108 -5.568 1.00 93.81 197 LEU A O 1
ATOM 1584 N N . LYS A 1 198 ? 5.552 -22.381 -6.229 1.00 89.50 198 LYS A N 1
ATOM 1585 C CA . LYS A 1 198 ? 5.467 -23.806 -6.587 1.00 89.50 198 LYS A CA 1
ATOM 1586 C C . LYS A 1 198 ? 5.448 -24.698 -5.348 1.00 89.50 198 LYS A C 1
ATOM 1588 O O . LYS A 1 198 ? 4.594 -25.572 -5.262 1.00 89.50 198 LYS A O 1
ATOM 1593 N N . GLY A 1 199 ? 6.355 -24.452 -4.398 1.00 85.50 199 GLY A N 1
ATOM 1594 C CA . GLY A 1 199 ? 6.476 -25.221 -3.151 1.00 85.50 199 GLY A CA 1
ATOM 1595 C C . GLY A 1 199 ? 5.336 -24.988 -2.156 1.00 85.50 199 GLY A C 1
ATOM 1596 O O . GLY A 1 199 ? 5.156 -25.766 -1.229 1.00 85.50 199 GLY A O 1
ATOM 1597 N N . ASN A 1 200 ? 4.528 -23.944 -2.375 1.00 83.88 200 ASN A N 1
ATOM 1598 C CA . ASN A 1 200 ? 3.464 -23.508 -1.471 1.00 83.88 200 ASN A CA 1
ATOM 1599 C C . ASN A 1 200 ? 3.975 -23.064 -0.082 1.00 83.88 200 ASN A C 1
ATOM 1601 O O . ASN A 1 200 ? 3.211 -23.048 0.882 1.00 83.88 200 ASN A O 1
ATOM 1605 N N . GLU A 1 201 ? 5.245 -22.665 -0.014 1.00 90.75 201 GLU A N 1
ATOM 1606 C CA . GLU A 1 201 ? 5.904 -22.107 1.164 1.00 90.75 201 GLU A CA 1
ATOM 1607 C C . GLU A 1 201 ? 5.947 -20.583 1.004 1.00 90.75 201 GLU A C 1
ATOM 1609 O O . GLU A 1 201 ? 6.651 -20.090 0.125 1.00 90.75 201 GLU A O 1
ATOM 1614 N N . PRO A 1 202 ? 5.155 -19.811 1.761 1.00 93.19 202 PRO A N 1
ATOM 1615 C CA . PRO A 1 202 ? 5.151 -18.363 1.619 1.00 93.19 202 PRO A CA 1
ATOM 1616 C C . PRO A 1 202 ? 6.445 -17.743 2.179 1.00 93.19 202 PRO A C 1
ATOM 1618 O O . PRO A 1 202 ? 7.011 -18.275 3.137 1.00 93.19 202 PRO A O 1
ATOM 1621 N N . PRO A 1 203 ? 6.889 -16.580 1.658 1.00 95.25 203 PRO A N 1
ATOM 1622 C CA . PRO A 1 203 ? 7.873 -15.739 2.342 1.00 95.25 203 PRO A CA 1
ATOM 1623 C C . PRO A 1 203 ? 7.438 -15.424 3.781 1.00 95.25 203 PRO A C 1
ATOM 1625 O O . PRO A 1 203 ? 6.258 -15.507 4.095 1.00 95.25 203 PRO A O 1
ATOM 1628 N N . ALA A 1 204 ? 8.347 -15.016 4.665 1.00 94.25 204 ALA A N 1
ATOM 1629 C CA . ALA A 1 204 ? 7.937 -14.570 5.998 1.00 94.25 204 ALA A CA 1
ATOM 1630 C C . ALA A 1 204 ? 7.042 -13.316 5.913 1.00 94.25 204 ALA A C 1
ATOM 1632 O O . ALA A 1 204 ? 7.308 -12.420 5.109 1.00 94.25 204 ALA A O 1
ATOM 1633 N N . ALA A 1 205 ? 5.997 -13.259 6.743 1.00 94.69 205 ALA A N 1
ATOM 1634 C CA . ALA A 1 205 ? 5.169 -12.065 6.889 1.00 94.69 205 ALA A CA 1
ATOM 1635 C C . ALA A 1 205 ? 5.958 -10.941 7.581 1.00 94.69 205 ALA A C 1
ATOM 1637 O O . ALA A 1 205 ? 6.736 -11.191 8.505 1.00 94.69 205 ALA A O 1
ATOM 1638 N N . ASP A 1 206 ? 5.739 -9.706 7.144 1.00 94.75 206 ASP A N 1
ATOM 1639 C CA . ASP A 1 206 ? 6.326 -8.504 7.730 1.00 94.75 206 ASP A CA 1
ATOM 1640 C C . ASP A 1 206 ? 5.387 -7.961 8.814 1.00 94.75 206 ASP A C 1
ATOM 1642 O O . ASP A 1 206 ? 4.301 -7.477 8.510 1.00 94.75 206 ASP A O 1
ATOM 1646 N N . GLN A 1 207 ? 5.802 -8.006 10.083 1.00 92.94 207 GLN A N 1
ATOM 1647 C CA . GLN A 1 207 ? 4.971 -7.578 11.219 1.00 92.94 207 GLN A CA 1
ATOM 1648 C C . GLN A 1 207 ? 4.538 -6.104 11.153 1.00 92.94 207 GLN A C 1
ATOM 1650 O O . GLN A 1 207 ? 3.560 -5.731 11.794 1.00 92.94 207 GLN A O 1
ATOM 1655 N N . SER A 1 208 ? 5.259 -5.262 10.403 1.00 91.88 208 SER A N 1
ATOM 1656 C CA . SER A 1 208 ? 4.939 -3.839 10.249 1.00 91.88 208 SER A CA 1
ATOM 1657 C C . SER A 1 208 ? 3.967 -3.546 9.101 1.00 91.88 208 SER A C 1
ATOM 1659 O O . SER A 1 208 ? 3.403 -2.454 9.055 1.00 91.88 208 SER A O 1
ATOM 1661 N N . LYS A 1 209 ? 3.758 -4.502 8.181 1.00 92.00 209 LYS A N 1
ATOM 1662 C CA . LYS A 1 209 ? 2.952 -4.316 6.956 1.00 92.00 209 LYS A CA 1
ATOM 1663 C C . LYS A 1 209 ? 1.800 -5.307 6.822 1.00 92.00 209 LYS A C 1
ATOM 1665 O O . LYS A 1 209 ? 0.773 -4.975 6.234 1.00 92.00 209 LYS A O 1
ATOM 1670 N N . ASP A 1 210 ? 1.979 -6.524 7.320 1.00 94.56 210 ASP A N 1
ATOM 1671 C CA . ASP A 1 210 ? 1.061 -7.634 7.114 1.00 94.56 210 ASP A CA 1
ATOM 1672 C C . ASP A 1 210 ? 0.163 -7.861 8.335 1.00 94.56 210 ASP A C 1
ATOM 1674 O O . ASP A 1 210 ? 0.603 -7.721 9.479 1.00 94.56 210 ASP A O 1
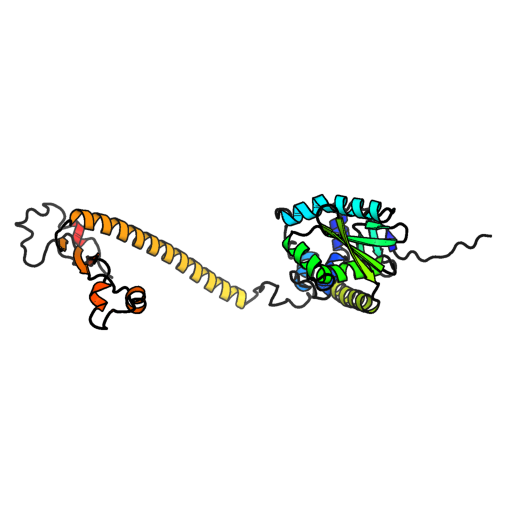ATOM 1678 N N . PRO A 1 211 ? -1.106 -8.248 8.120 1.00 92.25 211 PRO A N 1
ATOM 1679 C CA . PRO A 1 211 ? -1.991 -8.587 9.219 1.00 92.25 211 PRO A CA 1
ATOM 1680 C C . PRO A 1 211 ? -1.531 -9.873 9.911 1.00 92.25 211 PRO A C 1
ATOM 1682 O O . PRO A 1 211 ? -1.098 -10.832 9.266 1.00 92.25 211 PRO A O 1
ATOM 1685 N N . LEU A 1 212 ? -1.731 -9.934 11.227 1.00 92.31 212 LEU A N 1
ATOM 1686 C CA . LEU A 1 212 ? -1.636 -11.190 11.958 1.00 92.31 212 LEU A CA 1
ATOM 1687 C C . LEU A 1 212 ? -2.753 -12.134 11.493 1.00 92.31 212 LEU A C 1
ATOM 1689 O O . LEU A 1 212 ? -3.934 -11.880 11.728 1.00 92.31 212 LEU A O 1
ATOM 1693 N N . ILE A 1 213 ? -2.377 -13.241 10.855 1.00 91.12 213 ILE A N 1
ATOM 1694 C CA . ILE A 1 213 ? -3.311 -14.314 10.509 1.00 91.12 213 ILE A CA 1
ATOM 1695 C C . ILE A 1 213 ? -3.358 -15.306 11.668 1.00 91.12 213 ILE A C 1
ATOM 1697 O O . ILE A 1 213 ? -2.418 -16.068 11.895 1.00 91.12 213 ILE A O 1
ATOM 1701 N N . LEU A 1 214 ? -4.460 -15.282 12.413 1.00 92.81 214 LEU A N 1
ATOM 1702 C CA . LEU A 1 214 ? -4.681 -16.191 13.532 1.00 92.81 214 LEU A CA 1
ATOM 1703 C C . LEU A 1 214 ? -4.959 -17.612 13.035 1.00 92.81 214 LEU A C 1
ATOM 1705 O O . LEU A 1 214 ? -5.633 -17.817 12.025 1.00 92.81 214 LEU A O 1
ATOM 1709 N N . SER A 1 215 ? -4.456 -18.606 13.764 1.00 90.62 215 SER A N 1
ATOM 1710 C CA . SER A 1 215 ? -4.695 -20.017 13.459 1.00 90.62 215 SER A CA 1
ATOM 1711 C C . SER A 1 215 ? -4.598 -20.876 14.720 1.00 90.62 215 SER A C 1
ATOM 1713 O O . SER A 1 215 ? -3.934 -20.502 15.684 1.00 90.62 215 SER A O 1
ATOM 1715 N N . GLY A 1 216 ? -5.268 -22.030 14.724 1.00 94.50 216 GLY A N 1
ATOM 1716 C CA . GLY A 1 216 ? -5.211 -22.971 15.846 1.00 94.50 216 GLY A CA 1
ATOM 1717 C C . GLY A 1 216 ? -5.722 -22.374 17.162 1.00 94.50 216 GLY A C 1
ATOM 1718 O O . GLY A 1 216 ? -6.798 -21.778 17.197 1.00 94.50 216 GLY A O 1
ATOM 1719 N N . GLU A 1 217 ? -4.953 -22.561 18.236 1.00 95.56 217 GLU A N 1
ATOM 1720 C CA . GLU A 1 217 ? -5.285 -22.116 19.599 1.00 95.56 217 GLU A CA 1
ATOM 1721 C C . GLU A 1 217 ? -5.538 -20.602 19.669 1.00 95.56 217 GLU A C 1
ATOM 1723 O O . GLU A 1 217 ? -6.562 -20.166 20.186 1.00 95.56 217 GLU A O 1
ATOM 1728 N N . SER A 1 218 ? -4.652 -19.793 19.073 1.00 94.50 218 SER A N 1
ATOM 1729 C CA . SER A 1 218 ? -4.741 -18.330 19.158 1.00 94.50 218 SER A CA 1
ATOM 1730 C C . SER A 1 218 ? -5.989 -17.775 18.476 1.00 94.50 218 SER A C 1
ATOM 1732 O O . SER A 1 218 ? -6.554 -16.792 18.948 1.00 94.50 218 SER A O 1
ATOM 1734 N N . ALA A 1 219 ? -6.462 -18.422 17.405 1.00 96.44 219 ALA A N 1
ATOM 1735 C CA . ALA A 1 219 ? -7.716 -18.053 16.755 1.00 96.44 219 ALA A CA 1
ATOM 1736 C C . ALA A 1 219 ? -8.933 -18.313 17.653 1.00 96.44 219 ALA A C 1
ATOM 1738 O O . ALA A 1 219 ? -9.844 -17.489 17.684 1.00 96.44 219 ALA A O 1
ATOM 1739 N N . LYS A 1 220 ? -8.938 -19.425 18.402 1.00 97.12 220 LYS A N 1
ATOM 1740 C CA . LYS A 1 220 ? -10.023 -19.748 19.341 1.00 97.12 220 LYS A CA 1
ATOM 1741 C C . LYS A 1 220 ? -10.062 -18.755 20.497 1.00 97.12 220 LYS A C 1
ATOM 1743 O O . LYS A 1 220 ? -11.105 -18.167 20.750 1.00 97.12 220 LYS A O 1
ATOM 1748 N N . THR A 1 221 ? -8.913 -18.497 21.122 1.00 97.62 221 THR A N 1
ATOM 1749 C CA . THR A 1 221 ? -8.817 -17.511 22.205 1.00 97.62 221 THR A CA 1
ATOM 1750 C C . THR A 1 221 ? -9.242 -16.121 21.737 1.00 97.62 221 THR A C 1
ATOM 1752 O O . THR A 1 221 ? -9.974 -15.428 22.436 1.00 97.62 221 THR A O 1
ATOM 1755 N N . TRP A 1 222 ? -8.826 -15.701 20.538 1.00 97.62 222 TRP A N 1
ATOM 1756 C CA . TRP A 1 222 ? -9.232 -14.401 20.005 1.00 97.62 222 TRP A CA 1
ATOM 1757 C C . TRP A 1 222 ? -10.738 -14.309 19.754 1.00 97.62 222 TRP A C 1
ATOM 1759 O O . TRP A 1 222 ? -11.322 -13.260 20.007 1.00 97.62 222 TRP A O 1
ATOM 1769 N N . LEU A 1 223 ? -11.369 -15.387 19.276 1.00 97.62 223 LEU A N 1
ATOM 1770 C CA . LEU A 1 223 ? -12.816 -15.430 19.064 1.00 97.62 223 LEU A CA 1
ATOM 1771 C C . LEU A 1 223 ? -13.576 -15.192 20.376 1.00 97.62 223 LEU A C 1
ATOM 1773 O O . LEU A 1 223 ? -14.418 -14.301 20.426 1.00 97.62 223 LEU A O 1
ATOM 1777 N N . GLU A 1 224 ? -13.220 -15.909 21.442 1.00 97.81 224 GLU A N 1
ATOM 1778 C CA . GLU A 1 224 ? -13.847 -15.764 22.767 1.00 97.81 224 GLU A CA 1
ATOM 1779 C C . GLU A 1 224 ? -13.690 -14.336 23.327 1.00 97.81 224 GLU A C 1
ATOM 1781 O O . GLU A 1 224 ? -14.637 -13.737 23.852 1.00 97.81 224 GLU A O 1
ATOM 1786 N N . LEU A 1 225 ? -12.496 -13.753 23.173 1.00 98.25 225 LEU A N 1
ATOM 1787 C CA . LEU A 1 225 ? -12.224 -12.373 23.582 1.00 98.25 225 LEU A CA 1
ATOM 1788 C C . LEU A 1 225 ? -13.027 -11.362 22.755 1.00 98.25 225 LEU A C 1
ATOM 1790 O O . LEU A 1 225 ? -13.561 -10.402 23.312 1.00 98.25 225 LEU A O 1
ATOM 1794 N N . ALA A 1 226 ? -13.129 -11.571 21.442 1.00 98.12 226 ALA A N 1
ATOM 1795 C CA . ALA A 1 226 ? -13.874 -10.695 20.547 1.00 98.12 226 ALA A CA 1
ATOM 1796 C C . ALA A 1 226 ? -15.379 -10.721 20.849 1.00 98.12 226 ALA A C 1
ATOM 1798 O O . ALA A 1 226 ? -16.004 -9.664 20.899 1.00 98.12 226 ALA A O 1
ATOM 1799 N N . GLU A 1 227 ? -15.955 -11.898 21.102 1.00 98.12 227 GLU A N 1
ATOM 1800 C CA . GLU A 1 227 ? -17.361 -12.039 21.500 1.00 98.12 227 GLU A CA 1
ATOM 1801 C C . GLU A 1 227 ? -17.646 -11.301 22.811 1.00 98.12 227 GLU A C 1
ATOM 1803 O O . GLU A 1 227 ? -18.584 -10.504 22.890 1.00 98.12 227 GLU A O 1
ATOM 1808 N N . THR A 1 228 ? -16.782 -11.493 23.811 1.00 98.38 228 THR A N 1
ATOM 1809 C CA . THR A 1 228 ? -16.890 -10.804 25.104 1.00 98.38 228 THR A CA 1
ATOM 1810 C C . THR A 1 228 ? -16.800 -9.285 24.936 1.00 98.38 228 THR A C 1
ATOM 1812 O O . THR A 1 228 ? -17.613 -8.544 25.490 1.00 98.38 228 THR A O 1
ATOM 1815 N N . TRP A 1 229 ? -15.841 -8.805 24.140 1.00 98.25 229 TRP A N 1
ATOM 1816 C CA . TRP A 1 229 ? -15.672 -7.379 23.859 1.00 98.25 229 TRP A CA 1
ATOM 1817 C C . TRP A 1 229 ? -16.916 -6.771 23.202 1.00 98.25 229 TRP A C 1
ATOM 1819 O O . TRP A 1 229 ? -17.405 -5.729 23.639 1.00 98.25 229 TRP A O 1
ATOM 1829 N N . LEU A 1 230 ? -17.455 -7.430 22.173 1.00 98.19 230 LEU A N 1
ATOM 1830 C CA . LEU A 1 230 ? -18.630 -6.946 21.449 1.00 98.19 230 LEU A CA 1
ATOM 1831 C C . LEU A 1 230 ? -19.883 -6.902 22.337 1.00 98.19 230 LEU A C 1
ATOM 1833 O O . LEU A 1 230 ? -20.661 -5.952 22.233 1.00 98.19 230 LEU A O 1
ATOM 1837 N N . ALA A 1 231 ? -20.057 -7.873 23.240 1.00 97.69 231 ALA A N 1
ATOM 1838 C CA . ALA A 1 231 ? -21.144 -7.861 24.219 1.00 97.69 231 ALA A CA 1
ATOM 1839 C C . ALA A 1 231 ? -21.022 -6.678 25.199 1.00 97.69 231 ALA A C 1
ATOM 1841 O O . ALA A 1 231 ? -21.996 -5.959 25.437 1.00 97.69 231 ALA A O 1
ATOM 1842 N N . CYS A 1 232 ? -19.816 -6.417 25.715 1.00 98.00 232 CYS A N 1
ATOM 1843 C CA . CYS A 1 232 ? -19.551 -5.252 26.564 1.00 98.00 232 CYS A CA 1
ATOM 1844 C C . CYS A 1 232 ? -19.857 -3.931 25.840 1.00 98.00 232 CYS A C 1
ATOM 1846 O O . CYS A 1 232 ? -20.536 -3.071 26.399 1.00 98.00 232 CYS A O 1
ATOM 1848 N N . GLU A 1 233 ? -19.419 -3.781 24.587 1.00 98.00 233 GLU A N 1
ATOM 1849 C CA . GLU A 1 233 ? -19.704 -2.600 23.758 1.00 98.00 233 GLU A CA 1
ATOM 1850 C C . GLU A 1 233 ? -21.209 -2.361 23.565 1.00 98.00 233 GLU A C 1
ATOM 1852 O O . GLU A 1 233 ? -21.676 -1.219 23.590 1.00 98.00 233 GLU A O 1
ATOM 1857 N N . GLN A 1 234 ? -21.997 -3.426 23.405 1.00 96.75 234 GLN A N 1
ATOM 1858 C CA . GLN A 1 234 ? -23.451 -3.312 23.309 1.00 96.75 234 GLN A CA 1
ATOM 1859 C C . GLN A 1 234 ? -24.068 -2.792 24.615 1.00 96.75 234 GLN A C 1
ATOM 1861 O O . GLN A 1 234 ? -24.864 -1.851 24.578 1.00 96.75 234 GLN A O 1
ATOM 1866 N N . HIS A 1 235 ? -23.667 -3.337 25.766 1.00 96.81 235 HIS A N 1
ATOM 1867 C CA . HIS A 1 235 ? -24.160 -2.870 27.065 1.00 96.81 235 HIS A CA 1
ATOM 1868 C C . HIS A 1 235 ? -23.722 -1.439 27.389 1.00 96.81 235 HIS A C 1
ATOM 1870 O O . HIS A 1 235 ? -24.502 -0.670 27.950 1.00 96.81 235 HIS A O 1
ATOM 1876 N N . ILE A 1 236 ? -22.510 -1.034 26.995 1.00 97.69 236 ILE A N 1
ATOM 1877 C CA . ILE A 1 236 ? -22.052 0.353 27.152 1.00 97.69 236 ILE A CA 1
ATOM 1878 C C . ILE A 1 236 ? -22.981 1.306 26.393 1.00 97.69 236 ILE A C 1
ATOM 1880 O O . ILE A 1 236 ? -23.440 2.291 26.973 1.00 97.69 236 ILE A O 1
ATOM 1884 N N . LYS A 1 237 ? -23.347 0.983 25.146 1.00 96.94 237 LYS A N 1
ATOM 1885 C CA . LYS A 1 237 ? -24.299 1.790 24.361 1.00 96.94 237 LYS A CA 1
ATOM 1886 C C . LYS A 1 237 ? -25.675 1.888 25.023 1.00 96.94 237 LYS A C 1
ATOM 1888 O O . LYS A 1 237 ? -26.302 2.949 24.989 1.00 96.94 237 LYS A O 1
ATOM 1893 N N . GLU A 1 238 ? -26.157 0.812 25.644 1.00 96.44 238 GLU A N 1
ATOM 1894 C CA . GLU A 1 238 ? -27.412 0.827 26.409 1.00 96.44 238 GLU A CA 1
ATOM 1895 C C . GLU A 1 238 ? -27.314 1.739 27.637 1.00 96.44 238 GLU A C 1
ATOM 1897 O O . GLU A 1 238 ? -28.184 2.585 27.853 1.00 96.44 238 GLU A O 1
ATOM 1902 N N . VAL A 1 239 ? -26.231 1.633 28.410 1.00 96.88 239 VAL A N 1
ATOM 1903 C CA . VAL A 1 239 ? -25.977 2.498 29.572 1.00 96.88 239 VAL A CA 1
ATOM 1904 C C . VAL A 1 239 ? -25.879 3.966 29.156 1.00 96.88 239 VAL A C 1
ATOM 1906 O O . VAL A 1 239 ? -26.448 4.828 29.825 1.00 96.88 239 VAL A O 1
ATOM 1909 N N . GLU A 1 240 ? -25.204 4.279 28.050 1.00 97.31 240 GLU A N 1
ATOM 1910 C CA . GLU A 1 240 ? -25.133 5.641 27.509 1.00 97.31 240 GLU A CA 1
ATOM 1911 C C . GLU A 1 240 ? -26.515 6.178 27.121 1.00 97.31 240 GLU A C 1
ATOM 1913 O O . GLU A 1 240 ? -26.852 7.319 27.454 1.00 97.31 240 GLU A O 1
ATOM 1918 N N . ARG A 1 241 ? -27.357 5.346 26.494 1.00 96.88 241 ARG A N 1
ATOM 1919 C CA . ARG A 1 241 ? -28.751 5.695 26.194 1.00 96.88 241 ARG A CA 1
ATOM 1920 C C . ARG A 1 241 ? -29.537 5.996 27.471 1.00 96.88 241 ARG A C 1
ATOM 1922 O O . ARG A 1 241 ? -30.232 7.012 27.520 1.00 96.88 241 ARG A O 1
ATOM 1929 N N . TYR A 1 242 ? -29.423 5.158 28.500 1.00 96.25 242 TYR A N 1
ATOM 1930 C CA . TYR A 1 242 ? -30.110 5.384 29.774 1.00 96.25 242 TYR A CA 1
ATOM 1931 C C . TYR A 1 242 ? -29.585 6.614 30.515 1.00 96.25 242 TYR A C 1
ATOM 1933 O O . TYR A 1 242 ? -30.382 7.359 31.075 1.00 96.25 242 TYR A O 1
ATOM 1941 N N . LYS A 1 243 ? -28.279 6.899 30.462 1.00 96.19 243 LYS A N 1
ATOM 1942 C CA . LYS A 1 243 ? -27.707 8.143 31.002 1.00 96.19 243 LYS A CA 1
ATOM 1943 C C . LYS A 1 243 ? -28.253 9.377 30.291 1.00 96.19 243 LYS A C 1
ATOM 1945 O O . LYS A 1 243 ? -28.570 10.365 30.951 1.00 96.19 243 LYS A O 1
ATOM 1950 N N . LYS A 1 244 ? -28.401 9.326 28.963 1.00 96.44 244 LYS A N 1
ATOM 1951 C CA . LYS A 1 244 ? -29.018 10.415 28.196 1.00 96.44 244 LYS A CA 1
ATOM 1952 C C . LYS A 1 244 ? -30.473 10.629 28.616 1.00 96.44 244 LYS A C 1
ATOM 1954 O O . LYS A 1 244 ? -30.845 11.752 28.940 1.00 96.44 244 LYS A O 1
ATOM 1959 N N . LEU A 1 245 ? -31.256 9.552 28.686 1.00 95.94 245 LEU A N 1
ATOM 1960 C CA . LEU A 1 245 ? -32.645 9.608 29.145 1.00 95.94 245 LEU A CA 1
ATOM 1961 C C . LEU A 1 245 ? -32.748 10.146 30.580 1.00 95.94 245 LEU A C 1
ATOM 1963 O O . LEU A 1 245 ? -33.596 10.985 30.862 1.00 95.94 245 LEU A O 1
ATOM 1967 N N . GLN A 1 246 ? -31.859 9.717 31.479 1.00 94.06 246 GLN A N 1
ATOM 1968 C CA . GLN A 1 246 ? -31.789 10.229 32.848 1.00 94.06 246 GLN A CA 1
ATOM 1969 C C . GLN A 1 246 ? -31.515 11.740 32.870 1.00 94.06 246 GLN A C 1
ATOM 1971 O O . GLN A 1 246 ? -32.110 12.449 33.678 1.00 94.06 246 GLN A O 1
ATOM 1976 N N . GLY A 1 247 ? -30.660 12.242 31.972 1.00 94.12 247 GLY A N 1
ATOM 1977 C CA . GLY A 1 247 ? -30.433 13.675 31.775 1.00 94.12 247 GLY A CA 1
ATOM 1978 C C . GLY A 1 247 ? -31.695 14.420 31.336 1.00 94.12 247 GLY A C 1
ATOM 1979 O O . GLY A 1 247 ? -32.075 15.394 31.979 1.00 94.12 247 GLY A O 1
ATOM 1980 N N . GLU A 1 248 ? -32.388 13.917 30.311 1.00 95.50 248 GLU A N 1
ATOM 1981 C CA . GLU A 1 248 ? -33.640 14.498 29.796 1.00 95.50 248 GLU A CA 1
ATOM 1982 C C . GLU A 1 248 ? -34.753 14.520 30.861 1.00 95.50 248 GLU A C 1
ATOM 1984 O O . GLU A 1 248 ? -35.488 15.500 30.990 1.00 95.50 248 GLU A O 1
ATOM 1989 N N . VAL A 1 249 ? -34.868 13.455 31.662 1.00 94.75 249 VAL A N 1
ATOM 1990 C CA . VAL A 1 249 ? -35.800 13.393 32.799 1.00 94.75 249 VAL A CA 1
ATOM 1991 C C . VAL A 1 249 ? -35.399 14.394 33.881 1.00 94.75 249 VAL A C 1
ATOM 1993 O O . VAL A 1 249 ? -36.249 15.136 34.370 1.00 94.75 249 VAL A O 1
ATOM 1996 N N . ALA A 1 250 ? -34.113 14.461 34.236 1.00 93.00 250 ALA A N 1
ATOM 1997 C CA . ALA A 1 250 ? -33.626 15.408 35.230 1.00 93.00 250 ALA A CA 1
ATOM 1998 C C . ALA A 1 250 ? -33.870 16.863 34.803 1.00 93.00 250 ALA A C 1
ATOM 2000 O O . ALA A 1 250 ? -34.191 17.683 35.657 1.00 93.00 250 ALA A O 1
ATOM 2001 N N . ASP A 1 251 ? -33.756 17.193 33.516 1.00 94.62 251 ASP A N 1
ATOM 2002 C CA . ASP A 1 251 ? -34.059 18.534 33.004 1.00 94.62 251 ASP A CA 1
ATOM 2003 C C . ASP A 1 251 ? -35.533 18.906 33.214 1.00 94.62 251 ASP A C 1
ATOM 2005 O O . ASP A 1 251 ? -35.813 19.963 33.778 1.00 94.62 251 ASP A O 1
ATOM 2009 N N . LYS A 1 252 ? -36.470 17.994 32.926 1.00 95.69 252 LYS A N 1
ATOM 2010 C CA . LYS A 1 252 ? -37.899 18.196 33.239 1.00 95.69 252 LYS A CA 1
ATOM 2011 C C . LYS A 1 252 ? -38.158 18.358 34.739 1.00 95.69 252 LYS A C 1
ATOM 2013 O O . LYS A 1 252 ? -38.953 19.197 35.150 1.00 95.69 252 LYS A O 1
ATOM 2018 N N . MET A 1 253 ? -37.472 17.587 35.586 1.00 94.81 253 MET A N 1
ATOM 2019 C CA . MET A 1 253 ? -37.594 17.742 37.042 1.00 94.81 253 MET A CA 1
ATOM 2020 C C . MET A 1 253 ? -37.080 19.110 37.519 1.00 94.81 253 MET A C 1
ATOM 2022 O O . MET A 1 253 ? -37.649 19.684 38.446 1.00 94.81 253 MET A O 1
ATOM 2026 N N . LYS A 1 254 ? -36.020 19.650 36.899 1.00 94.31 254 LYS A N 1
ATOM 2027 C CA . LYS A 1 254 ? -35.506 20.997 37.208 1.00 94.31 254 LYS A CA 1
ATOM 2028 C C . LYS A 1 254 ? -36.513 22.083 36.839 1.00 94.31 254 LYS A C 1
ATOM 2030 O O . LYS A 1 254 ? -36.633 23.044 37.594 1.00 94.31 254 LYS A O 1
ATOM 2035 N N . GLU A 1 255 ? -37.226 21.928 35.721 1.00 94.75 255 GLU A N 1
ATOM 2036 C CA . GLU A 1 255 ? -38.304 22.843 35.319 1.00 94.75 255 GLU A CA 1
ATOM 2037 C C . GLU A 1 255 ? -39.423 22.876 36.367 1.00 94.75 255 GLU A C 1
ATOM 2039 O O . GLU A 1 255 ? -39.822 23.956 36.794 1.00 94.75 255 GLU A O 1
ATOM 2044 N N . ILE A 1 256 ? -39.863 21.705 36.846 1.00 94.44 256 ILE A N 1
ATOM 2045 C CA . ILE A 1 256 ? -40.881 21.591 37.907 1.00 94.44 256 ILE A CA 1
ATOM 2046 C C . ILE A 1 256 ? -40.384 22.201 39.225 1.00 94.44 256 ILE A C 1
ATOM 2048 O O . ILE A 1 256 ? -41.140 22.879 39.917 1.00 94.44 256 ILE A O 1
ATOM 2052 N N . LEU A 1 257 ? -39.116 21.970 39.584 1.00 94.62 257 LEU A N 1
ATOM 2053 C CA . LEU A 1 257 ? -38.540 22.475 40.831 1.00 94.62 257 LEU A CA 1
ATOM 2054 C C . LEU A 1 257 ? -38.508 24.013 40.892 1.00 94.62 257 LEU A C 1
ATOM 2056 O O . LEU A 1 257 ? -38.649 24.581 41.975 1.00 94.62 257 LEU A O 1
ATOM 2060 N N . GLY A 1 258 ? -38.296 24.688 39.759 1.00 91.88 258 GLY A N 1
ATOM 2061 C CA . GLY A 1 258 ? -38.227 26.148 39.691 1.00 91.88 258 GLY A CA 1
ATOM 2062 C C . GLY A 1 258 ? -37.186 26.742 40.652 1.00 91.88 258 GLY A C 1
ATOM 2063 O O . GLY A 1 258 ? -35.994 26.415 40.598 1.00 91.88 258 GLY A O 1
ATOM 2064 N N . ASP A 1 259 ? -37.638 27.630 41.541 1.00 91.00 259 ASP A N 1
ATOM 2065 C CA . ASP A 1 259 ? -36.783 28.328 42.511 1.00 91.00 259 ASP A CA 1
ATOM 2066 C C . ASP A 1 259 ? -36.650 27.625 43.869 1.00 91.00 259 ASP A C 1
ATOM 2068 O O . ASP A 1 259 ? -35.842 28.043 44.707 1.00 91.00 259 ASP A O 1
ATOM 2072 N N . PHE A 1 260 ? -37.379 26.527 44.087 1.00 92.81 260 PHE A N 1
ATOM 2073 C CA . PHE A 1 260 ? -37.253 25.743 45.311 1.00 92.81 260 PHE A CA 1
ATOM 2074 C C . PHE A 1 260 ? -35.884 25.045 45.390 1.00 92.81 260 PHE A C 1
ATOM 2076 O O . PHE A 1 260 ? -35.265 24.680 44.389 1.00 92.81 260 PHE A O 1
ATOM 2083 N N . LYS A 1 261 ? -35.381 24.838 46.614 1.00 92.31 261 LYS A N 1
ATOM 2084 C CA . LYS A 1 261 ? -34.080 24.179 46.843 1.00 92.31 261 LYS A CA 1
ATOM 2085 C C . LYS A 1 261 ? -34.152 22.657 46.767 1.00 92.31 261 LYS A C 1
ATOM 2087 O O . LYS A 1 261 ? -33.129 22.017 46.539 1.00 92.31 261 LYS A O 1
ATOM 2092 N N . PHE A 1 262 ? -35.326 22.061 46.945 1.00 93.69 262 PHE A N 1
ATOM 2093 C CA . PHE A 1 262 ? -35.531 20.638 46.705 1.00 93.69 262 PHE A CA 1
ATOM 2094 C C . PHE A 1 262 ? -37.007 20.315 46.461 1.00 93.69 262 PHE A C 1
ATOM 2096 O O . PHE A 1 262 ? -37.887 21.064 46.874 1.00 93.69 262 PHE A O 1
ATOM 2103 N N . CYS A 1 263 ? -37.245 19.169 45.834 1.00 92.56 263 CYS A N 1
ATOM 2104 C CA . CYS A 1 263 ? -38.538 18.502 45.735 1.00 92.56 263 CYS A CA 1
ATOM 2105 C C . CYS A 1 263 ? -38.302 17.018 46.044 1.00 92.56 263 CYS A C 1
ATOM 2107 O O . CYS A 1 263 ? -37.316 16.446 45.569 1.00 92.56 263 CYS A O 1
ATOM 2109 N N . GLU A 1 264 ? -39.143 16.418 46.883 1.00 90.44 264 GLU A N 1
ATOM 2110 C CA . GLU A 1 264 ? -39.074 15.000 47.240 1.00 90.44 264 GLU A CA 1
ATOM 2111 C C . GLU A 1 264 ? -40.469 14.386 47.180 1.00 90.44 264 GLU A C 1
ATOM 2113 O O . GLU A 1 264 ? -41.400 14.914 47.783 1.00 90.44 264 GLU A O 1
ATOM 2118 N N . GLY A 1 265 ? -40.589 13.271 46.466 1.00 87.00 265 GLY A N 1
ATOM 2119 C CA . GLY A 1 265 ? -41.820 12.501 46.364 1.00 87.00 265 GLY A CA 1
ATOM 2120 C C . GLY A 1 265 ? -41.668 11.327 45.405 1.00 87.00 265 GLY A C 1
ATOM 2121 O O . GLY A 1 265 ? -40.716 11.274 44.624 1.00 87.00 265 GLY A O 1
ATOM 2122 N N . PHE A 1 266 ? -42.596 10.373 45.483 1.00 86.12 266 PHE A N 1
ATOM 2123 C CA . PHE A 1 266 ? -42.648 9.194 44.598 1.00 86.12 266 PHE A CA 1
ATOM 2124 C C . PHE A 1 266 ? -41.312 8.440 44.479 1.00 86.12 266 PHE A C 1
ATOM 2126 O O . PHE A 1 266 ? -40.921 7.982 43.408 1.00 86.12 266 PHE A O 1
ATOM 2133 N N . GLY A 1 267 ? -40.578 8.342 45.587 1.00 85.81 267 GLY A N 1
ATOM 2134 C CA . GLY A 1 267 ? -39.328 7.597 45.682 1.00 85.81 267 GLY A CA 1
ATOM 2135 C C . GLY A 1 267 ? -38.075 8.351 45.238 1.00 85.81 267 GLY A C 1
ATOM 2136 O O . GLY A 1 267 ? -36.994 7.762 45.285 1.00 85.81 267 GLY A O 1
ATOM 2137 N N . VAL A 1 268 ? -38.166 9.626 44.840 1.00 91.94 268 VAL A N 1
ATOM 2138 C CA . VAL A 1 268 ? -37.023 10.404 44.336 1.00 91.94 268 VAL A CA 1
ATOM 2139 C C . VAL A 1 268 ? -36.970 11.799 44.961 1.00 91.94 268 VAL A C 1
ATOM 2141 O O . VAL A 1 268 ? -37.981 12.472 45.147 1.00 91.94 268 VAL A O 1
ATOM 2144 N N . ARG A 1 269 ? -35.751 12.277 45.228 1.00 94.06 269 ARG A N 1
ATOM 2145 C CA . ARG A 1 269 ? -35.470 13.661 45.615 1.00 94.06 269 ARG A CA 1
ATOM 2146 C C . ARG A 1 269 ? -34.584 14.351 44.593 1.00 94.06 269 ARG A C 1
ATOM 2148 O O . ARG A 1 269 ? -33.488 13.877 44.307 1.00 94.06 269 ARG A O 1
ATOM 2155 N N . LEU A 1 270 ? -35.014 15.513 44.113 1.00 95.56 270 LEU A N 1
ATOM 2156 C CA . LEU A 1 270 ? -34.163 16.464 43.404 1.00 95.56 270 LEU A CA 1
ATOM 2157 C C . LEU A 1 270 ? -33.750 17.574 44.373 1.00 95.56 270 LEU A C 1
ATOM 2159 O O . LEU A 1 270 ? -34.598 18.199 45.004 1.00 95.56 270 LEU A O 1
ATOM 2163 N N . SER A 1 271 ? -32.452 17.846 44.483 1.00 95.06 271 SER A N 1
ATOM 2164 C CA . SER A 1 271 ? -31.907 18.952 45.277 1.00 95.06 271 SER A CA 1
ATOM 2165 C C . SER A 1 271 ? -31.095 19.902 44.406 1.00 95.06 271 SER A C 1
ATOM 2167 O O . SER A 1 271 ? -30.289 19.459 43.587 1.00 95.06 271 SER A O 1
ATOM 2169 N N . ALA A 1 272 ? -31.286 21.201 44.618 1.00 94.88 272 ALA A N 1
ATOM 2170 C CA . ALA A 1 272 ? -30.551 22.285 43.988 1.00 94.88 272 ALA A CA 1
ATOM 2171 C C . ALA A 1 272 ? -29.680 23.002 45.025 1.00 94.88 272 ALA A C 1
ATOM 2173 O O . ALA A 1 272 ? -30.160 23.476 46.055 1.00 94.88 272 ALA A O 1
ATOM 2174 N N . SER A 1 273 ? -28.390 23.114 44.729 1.00 92.69 273 SER A N 1
ATOM 2175 C CA . SER A 1 273 ? -27.421 23.851 45.537 1.00 92.69 273 SER A CA 1
ATOM 2176 C C . SER A 1 273 ? -26.718 24.892 44.679 1.00 92.69 273 SER A C 1
ATOM 2178 O O . SER A 1 273 ? -26.294 24.582 43.562 1.00 92.69 273 SER A O 1
ATOM 2180 N N . ASP A 1 274 ? -26.541 26.098 45.207 1.00 90.44 274 ASP A N 1
ATOM 2181 C CA . ASP A 1 274 ? -25.743 27.115 44.532 1.00 90.44 274 ASP A CA 1
ATOM 2182 C C . ASP A 1 274 ? -24.263 26.766 44.695 1.00 90.44 274 ASP A C 1
ATOM 2184 O O . ASP A 1 274 ? -23.792 26.441 45.784 1.00 90.44 274 ASP A O 1
ATOM 2188 N N . THR A 1 275 ? -23.527 26.803 43.594 1.00 87.31 275 THR A N 1
ATOM 2189 C CA . THR A 1 275 ? -22.081 26.596 43.585 1.00 87.31 275 THR A CA 1
ATOM 2190 C C . THR A 1 275 ? -21.394 27.898 43.227 1.00 87.31 275 THR A C 1
ATOM 2192 O O . THR A 1 275 ? -21.791 28.583 42.283 1.00 87.31 275 THR A O 1
ATOM 2195 N N . LEU A 1 276 ? -20.347 28.236 43.978 1.00 87.75 276 LEU A N 1
ATOM 2196 C CA . LEU A 1 276 ? -19.461 29.337 43.625 1.00 87.75 276 LEU A CA 1
ATOM 2197 C C . LEU A 1 276 ? -18.762 29.008 42.304 1.00 87.75 276 LEU A C 1
ATOM 2199 O O . LEU A 1 276 ? -18.312 27.878 42.100 1.00 87.75 276 LEU A O 1
ATOM 2203 N N . GLY A 1 277 ? -18.659 29.991 41.412 1.00 87.38 277 GLY A N 1
ATOM 2204 C CA . GLY A 1 277 ? -17.943 29.795 40.158 1.00 87.38 277 GLY A CA 1
ATOM 2205 C C . GLY A 1 277 ? -16.463 29.520 40.411 1.00 87.38 277 GLY A C 1
ATOM 2206 O O . GLY A 1 277 ? -15.910 29.877 41.456 1.00 87.38 277 GLY A O 1
ATOM 2207 N N . ALA A 1 278 ? -15.808 28.859 39.461 1.00 89.75 278 ALA A N 1
ATOM 2208 C CA . ALA A 1 278 ? -14.374 28.613 39.543 1.00 89.75 278 ALA A CA 1
ATOM 2209 C C . ALA A 1 278 ? -13.585 29.927 39.413 1.00 89.75 278 ALA A C 1
ATOM 2211 O O . ALA A 1 278 ? -13.996 30.835 38.686 1.00 89.75 278 ALA A O 1
ATOM 2212 N N . ILE A 1 279 ? -12.436 30.009 40.086 1.00 91.75 279 ILE A N 1
ATOM 2213 C CA . ILE A 1 279 ? -11.476 31.098 39.882 1.00 91.75 279 ILE A CA 1
ATOM 2214 C C . ILE A 1 279 ? -10.807 30.920 38.516 1.00 91.75 279 ILE A C 1
ATOM 2216 O O . ILE A 1 279 ? -10.331 29.831 38.186 1.00 91.75 279 ILE A O 1
ATOM 2220 N N . ASP A 1 280 ? -10.763 31.983 37.715 1.00 90.50 280 ASP A N 1
ATOM 2221 C CA . ASP A 1 280 ? -9.980 32.019 36.481 1.00 90.50 280 ASP A CA 1
ATOM 2222 C C . ASP A 1 280 ? -8.501 32.274 36.805 1.00 90.50 280 ASP A C 1
ATOM 2224 O O . ASP A 1 280 ? -8.007 33.401 36.754 1.00 90.50 280 ASP A O 1
ATOM 2228 N N . TRP A 1 281 ? -7.794 31.203 37.180 1.00 89.31 281 TRP A N 1
ATOM 2229 C CA . TRP A 1 281 ? -6.387 31.269 37.586 1.00 89.31 281 TRP A CA 1
ATOM 2230 C C . TRP A 1 281 ? -5.466 31.806 36.495 1.00 89.31 281 TRP A C 1
ATOM 2232 O O . TRP A 1 281 ? -4.460 32.436 36.810 1.00 89.31 281 TRP A O 1
ATOM 2242 N N . LYS A 1 282 ? -5.824 31.602 35.222 1.00 90.00 282 LYS A N 1
ATOM 2243 C CA . LYS A 1 282 ? -5.059 32.134 34.097 1.00 90.00 282 LYS A CA 1
ATOM 2244 C C . LYS A 1 282 ? -5.162 33.658 34.057 1.00 90.00 282 LYS A C 1
ATOM 2246 O O . LYS A 1 282 ? -4.138 34.329 34.086 1.00 90.00 282 LYS A O 1
ATOM 2251 N N . LYS A 1 283 ? -6.383 34.206 34.096 1.00 88.44 283 LYS A N 1
ATOM 2252 C CA . LYS A 1 283 ? -6.587 35.665 34.141 1.00 88.44 283 LYS A CA 1
ATOM 2253 C C . LYS A 1 283 ? -6.015 36.310 35.401 1.00 88.44 283 LYS A C 1
ATOM 2255 O O . LYS A 1 283 ? -5.517 37.428 35.330 1.00 88.44 283 LYS A O 1
ATOM 2260 N N . PHE A 1 284 ? -6.088 35.620 36.538 1.00 89.94 284 PHE A N 1
ATOM 2261 C CA . PHE A 1 284 ? -5.485 36.095 37.780 1.00 89.94 284 PHE A CA 1
ATOM 2262 C C . PHE A 1 284 ? -3.958 36.191 37.661 1.00 89.94 284 PHE A C 1
ATOM 2264 O O . PHE A 1 284 ? -3.389 37.239 37.958 1.00 89.94 284 PHE A O 1
ATOM 2271 N N . ALA A 1 285 ? -3.305 35.141 37.151 1.00 86.25 285 ALA A N 1
ATOM 2272 C CA . ALA A 1 285 ? -1.855 35.108 36.955 1.00 86.25 285 ALA A CA 1
ATOM 2273 C C . ALA A 1 285 ? -1.358 36.127 35.912 1.00 86.25 285 ALA A C 1
ATOM 2275 O O . ALA A 1 285 ? -0.251 36.640 36.036 1.00 86.25 285 ALA A O 1
ATOM 2276 N N . GLU A 1 286 ? -2.171 36.443 34.901 1.00 90.19 286 GLU A N 1
ATOM 2277 C CA . GLU A 1 286 ? -1.864 37.449 33.873 1.00 90.19 286 GLU A CA 1
ATOM 2278 C C . GLU A 1 286 ? -2.094 38.898 34.354 1.00 90.19 286 GLU A C 1
ATOM 2280 O O . GLU A 1 286 ? -1.726 39.850 33.661 1.00 90.19 286 GLU A O 1
ATOM 2285 N N . SER A 1 287 ? -2.691 39.103 35.534 1.00 84.31 287 SER A N 1
ATOM 2286 C CA . SER A 1 287 ? -2.977 40.443 36.048 1.00 84.31 287 SER A CA 1
ATOM 2287 C C . SER A 1 287 ? -1.758 41.053 36.756 1.00 84.31 287 SER A C 1
ATOM 2289 O O . SER A 1 287 ? -1.345 40.635 37.832 1.00 84.31 287 SER A O 1
ATOM 2291 N N . VAL A 1 288 ? -1.181 42.087 36.138 1.00 73.19 288 VAL A N 1
ATOM 2292 C CA . VAL A 1 288 ? 0.131 42.662 36.510 1.00 73.19 288 VAL A CA 1
ATOM 2293 C C . VAL A 1 288 ? 0.146 43.343 37.894 1.00 73.19 288 VAL A C 1
ATOM 2295 O O . VAL A 1 288 ? 1.215 43.557 38.451 1.00 73.19 288 VAL A O 1
ATOM 2298 N N . ASN A 1 289 ? -1.020 43.642 38.478 1.00 76.50 289 ASN A N 1
ATOM 2299 C CA . ASN A 1 289 ? -1.147 44.405 39.729 1.00 76.50 289 ASN A CA 1
ATOM 2300 C C . ASN A 1 289 ? -2.076 43.773 40.782 1.00 76.50 289 ASN A C 1
ATOM 2302 O O . ASN A 1 289 ? -2.388 44.445 41.763 1.00 76.50 289 ASN A O 1
ATOM 2306 N N . ALA A 1 290 ? -2.558 42.537 40.604 1.00 73.00 290 ALA A N 1
ATOM 2307 C CA . ALA A 1 290 ? -3.423 41.929 41.616 1.00 73.00 290 ALA A CA 1
ATOM 2308 C C . ALA A 1 290 ? -2.593 41.311 42.747 1.00 73.00 290 ALA A C 1
ATOM 2310 O O . ALA A 1 290 ? -1.727 40.464 42.518 1.00 73.00 290 ALA A O 1
ATOM 2311 N N . ALA A 1 291 ? -2.881 41.701 43.985 1.00 83.38 291 ALA A N 1
ATOM 2312 C CA . ALA A 1 291 ? -2.322 41.045 45.156 1.00 83.38 291 ALA A CA 1
ATOM 2313 C C . ALA A 1 291 ? -2.869 39.606 45.285 1.00 83.38 291 ALA A C 1
ATOM 2315 O O . ALA A 1 291 ? -4.005 39.337 44.879 1.00 83.38 291 ALA A O 1
ATOM 2316 N N . PRO A 1 292 ? -2.132 38.677 45.931 1.00 80.88 292 PRO A N 1
ATOM 2317 C CA . PRO A 1 292 ? -2.602 37.318 46.205 1.00 80.88 292 PRO A CA 1
ATOM 2318 C C . PRO A 1 292 ? -3.975 37.228 46.881 1.00 80.88 292 PRO A C 1
ATOM 2320 O O . PRO A 1 292 ? -4.647 36.221 46.727 1.00 80.88 292 PRO A O 1
ATOM 2323 N N . SER A 1 293 ? -4.408 38.262 47.610 1.00 85.88 293 SER A N 1
ATOM 2324 C CA . SER A 1 293 ? -5.724 38.348 48.258 1.00 85.88 293 SER A CA 1
ATOM 2325 C C . SER A 1 293 ? -6.873 38.733 47.315 1.00 85.88 293 SER A C 1
ATOM 2327 O O . SER A 1 293 ? -8.034 38.638 47.703 1.00 85.88 293 SER A O 1
ATOM 2329 N N . GLU A 1 294 ? -6.587 39.147 46.080 1.00 86.75 294 GLU A N 1
ATOM 2330 C CA . GLU A 1 294 ? -7.578 39.662 45.126 1.00 86.75 294 GLU A CA 1
ATOM 2331 C C . GLU A 1 294 ? -8.088 38.606 44.133 1.00 86.75 294 GLU A C 1
ATOM 2333 O O . GLU A 1 294 ? -8.877 38.933 43.244 1.00 86.75 294 GLU A O 1
ATOM 2338 N N . TYR A 1 295 ? -7.695 37.335 44.299 1.00 86.44 295 TYR A N 1
ATOM 2339 C CA . TYR A 1 295 ? -8.094 36.220 43.426 1.00 86.44 295 TYR A CA 1
ATOM 2340 C C . TYR A 1 295 ? -9.615 36.089 43.268 1.00 86.44 295 TYR A C 1
ATOM 2342 O O . TYR A 1 295 ? -10.104 35.694 42.210 1.00 86.44 295 TYR A O 1
ATOM 2350 N N . GLU A 1 296 ? -10.373 36.484 44.292 1.00 88.44 296 GLU A N 1
ATOM 2351 C CA . GLU A 1 296 ? -11.834 36.431 44.309 1.00 88.44 296 GLU A CA 1
ATOM 2352 C C . GLU A 1 296 ? -12.472 37.305 43.211 1.00 88.44 296 GLU A C 1
ATOM 2354 O O . GLU A 1 296 ? -13.532 36.964 42.690 1.00 88.44 296 GLU A O 1
ATOM 2359 N N . LYS A 1 297 ? -11.795 38.377 42.765 1.00 89.12 297 LYS A N 1
ATOM 2360 C CA . LYS A 1 297 ? -12.249 39.238 41.651 1.00 89.12 297 LYS A CA 1
ATOM 2361 C C . LYS A 1 297 ? -12.274 38.514 40.302 1.00 89.12 297 LYS A C 1
ATOM 2363 O O . LYS A 1 297 ? -12.924 38.971 39.366 1.00 89.12 297 LYS A O 1
ATOM 2368 N N . PHE A 1 298 ? -11.574 37.387 40.205 1.00 90.56 298 PHE A N 1
ATOM 2369 C CA . PHE A 1 298 ? -11.478 36.555 39.007 1.00 90.56 298 PHE A CA 1
ATOM 2370 C C . PHE A 1 298 ? -12.391 35.328 39.091 1.00 90.56 298 PHE A C 1
ATOM 2372 O O . PHE A 1 298 ? -12.292 34.415 38.264 1.00 90.56 298 PHE A O 1
ATOM 2379 N N . ARG A 1 299 ? -13.290 35.285 40.082 1.00 91.19 299 ARG A N 1
ATOM 2380 C CA . ARG A 1 299 ? -14.298 34.239 40.196 1.00 91.19 299 ARG A CA 1
ATOM 2381 C C . ARG A 1 299 ? -15.333 34.374 39.084 1.00 91.19 299 ARG A C 1
ATOM 2383 O O . ARG A 1 299 ? -15.922 35.431 38.874 1.00 91.19 299 ARG A O 1
ATOM 2390 N N . LYS A 1 300 ? -15.574 33.275 38.372 1.00 90.81 300 LYS A N 1
ATOM 2391 C CA . LYS A 1 300 ? -16.655 33.185 37.385 1.00 90.81 300 LYS A CA 1
ATOM 2392 C C . LYS A 1 300 ? -18.018 33.238 38.081 1.00 90.81 300 LYS A C 1
ATOM 2394 O O . LYS A 1 300 ? -18.123 32.993 39.282 1.00 90.81 300 LYS A O 1
ATOM 2399 N N . ALA A 1 301 ? -19.074 33.518 37.320 1.00 87.56 301 ALA A N 1
ATOM 2400 C CA . ALA A 1 301 ? -20.433 33.423 37.841 1.00 87.56 301 ALA A CA 1
ATOM 2401 C C . ALA A 1 301 ? -20.686 32.028 38.441 1.00 87.56 301 ALA A C 1
ATOM 2403 O O . ALA A 1 301 ? -20.224 31.014 37.907 1.00 87.56 301 ALA A O 1
ATOM 2404 N N . GLY A 1 302 ? -21.391 31.993 39.573 1.00 85.81 302 GLY A N 1
ATOM 2405 C CA . GLY A 1 302 ? -21.839 30.746 40.181 1.00 85.81 302 GLY A CA 1
ATOM 2406 C C . GLY A 1 302 ? -22.828 29.993 39.294 1.00 85.81 302 GLY A C 1
ATOM 2407 O O . GLY A 1 302 ? -23.382 30.542 38.344 1.00 85.81 302 GLY A O 1
ATOM 2408 N N . SER A 1 303 ? -23.058 28.723 39.611 1.00 86.94 303 SER A N 1
ATOM 2409 C CA . SER A 1 303 ? -24.012 27.882 38.882 1.00 86.94 303 SER A CA 1
ATOM 2410 C C . SER A 1 303 ? -24.891 27.085 39.840 1.00 86.94 303 SER A C 1
ATOM 2412 O O . SER A 1 303 ? -24.474 26.783 40.961 1.00 86.94 303 SER A O 1
ATOM 2414 N N . LYS A 1 304 ? -26.107 26.725 39.420 1.00 88.06 304 LYS A N 1
ATOM 2415 C CA . LYS A 1 304 ? -26.940 25.778 40.171 1.00 88.06 304 LYS A CA 1
ATOM 2416 C C . LYS A 1 304 ? -26.473 24.356 39.853 1.00 88.06 304 LYS A C 1
ATOM 2418 O O . LYS A 1 304 ? -26.474 23.938 38.697 1.00 88.06 304 LYS A O 1
ATOM 2423 N N . LYS A 1 305 ? -26.088 23.605 40.884 1.00 90.94 305 LYS A N 1
ATOM 2424 C CA . LYS A 1 305 ? -25.821 22.168 40.786 1.00 90.94 305 LYS A CA 1
ATOM 2425 C C . LYS A 1 305 ? -27.051 21.409 41.256 1.00 90.94 305 LYS A C 1
ATOM 2427 O O . LYS A 1 305 ? -27.574 21.684 42.333 1.00 90.94 305 LYS A O 1
ATOM 2432 N N . TYR A 1 306 ? -27.463 20.434 40.458 1.00 93.12 306 T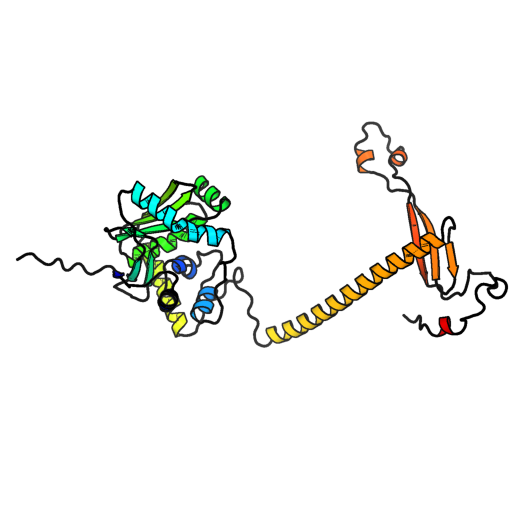YR A N 1
ATOM 2433 C CA . TYR A 1 306 ? -28.603 19.578 40.747 1.00 93.12 306 TYR A CA 1
ATOM 2434 C C . TYR A 1 306 ? -28.136 18.161 41.067 1.00 93.12 306 TYR A C 1
ATOM 2436 O O . TYR A 1 306 ? -27.201 17.654 40.443 1.00 93.12 306 TYR A O 1
ATOM 2444 N N . ARG A 1 307 ? -28.784 17.521 42.038 1.00 93.88 307 ARG A N 1
ATOM 2445 C CA . ARG A 1 307 ? -28.566 16.116 42.391 1.00 93.88 307 ARG A CA 1
ATOM 2446 C C . ARG A 1 307 ? -29.912 15.417 42.520 1.00 93.88 307 ARG A C 1
ATOM 2448 O O . ARG A 1 307 ? -30.756 15.878 43.282 1.00 93.88 307 ARG A O 1
ATOM 2455 N N . VAL A 1 308 ? -30.072 14.315 41.795 1.00 93.88 308 VAL A N 1
ATOM 2456 C CA . VAL A 1 308 ? -31.207 13.398 41.927 1.00 93.88 308 VAL A CA 1
ATOM 2457 C C . VAL A 1 308 ? -30.765 12.222 42.797 1.00 93.88 308 VAL A C 1
ATOM 2459 O O . VAL A 1 308 ? -29.709 11.644 42.539 1.00 93.88 308 VAL A O 1
ATOM 2462 N N . THR A 1 309 ? -31.548 11.886 43.818 1.00 92.88 309 THR A N 1
ATOM 2463 C CA . THR A 1 309 ? -31.263 10.806 44.769 1.00 92.88 309 THR A CA 1
ATOM 2464 C C . THR A 1 309 ? -32.507 9.928 44.918 1.00 92.88 309 THR A C 1
ATOM 2466 O O . THR A 1 309 ? -33.569 10.471 45.226 1.00 92.88 309 THR A O 1
ATOM 2469 N N . PRO A 1 310 ? -32.414 8.601 44.735 1.00 90.38 310 PRO A N 1
ATOM 2470 C CA . PRO A 1 310 ? -33.481 7.686 45.131 1.00 90.38 310 PRO A CA 1
ATOM 2471 C C . PRO A 1 310 ? -33.667 7.735 46.651 1.00 90.38 310 PRO A C 1
ATOM 2473 O O . PRO A 1 310 ? -32.692 7.632 47.394 1.00 90.38 310 PRO A O 1
ATOM 2476 N N . THR A 1 311 ? -34.896 7.925 47.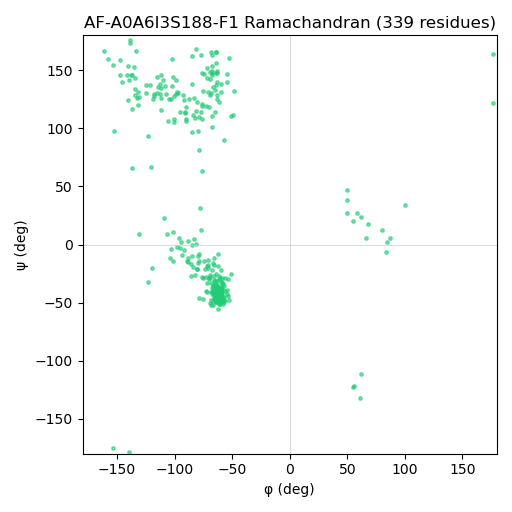120 1.00 86.62 311 THR A N 1
ATOM 2477 C CA . THR A 1 311 ? -35.222 7.990 48.555 1.00 86.62 311 THR A CA 1
ATOM 2478 C C . THR A 1 311 ? -36.208 6.919 48.998 1.00 86.62 311 THR A C 1
ATOM 2480 O O . THR A 1 311 ? -36.283 6.643 50.190 1.00 86.62 311 THR A O 1
ATOM 2483 N N . GLY A 1 312 ? -36.970 6.324 48.073 1.00 80.81 312 GLY A N 1
ATOM 2484 C CA . GLY A 1 312 ? -38.009 5.337 48.393 1.00 80.81 312 GLY A CA 1
ATOM 2485 C C . GLY A 1 312 ? -39.204 5.898 49.181 1.00 80.81 312 GLY A C 1
ATOM 2486 O O . GLY A 1 312 ? -40.074 5.139 49.590 1.00 80.81 312 GLY A O 1
ATOM 2487 N N . ARG A 1 313 ? -39.267 7.219 49.407 1.00 78.19 313 ARG A N 1
ATOM 2488 C CA . ARG A 1 313 ? -40.324 7.883 50.186 1.00 78.19 313 ARG A CA 1
ATOM 2489 C C . ARG A 1 313 ? -41.397 8.487 49.284 1.00 78.19 313 ARG A C 1
ATOM 2491 O O . ARG A 1 313 ? -41.084 9.062 48.245 1.00 78.19 313 ARG A O 1
ATOM 2498 N N . LEU A 1 314 ? -42.659 8.404 49.709 1.00 78.88 314 LEU A N 1
ATOM 2499 C CA . LEU A 1 314 ? -43.796 8.985 48.981 1.00 78.88 314 LEU A CA 1
ATOM 2500 C C . LEU A 1 314 ? -43.799 10.518 49.000 1.00 78.88 314 LEU A C 1
ATOM 2502 O O . LEU A 1 314 ? -44.267 11.132 48.045 1.00 78.88 314 LEU A O 1
ATOM 2506 N N . GLY A 1 315 ? -43.223 11.126 50.037 1.00 79.44 315 GLY A N 1
ATOM 2507 C CA . GLY A 1 315 ? -43.109 12.573 50.190 1.00 79.44 315 GLY A CA 1
ATOM 2508 C C . GLY A 1 315 ? -41.912 12.978 51.055 1.00 79.44 315 GLY A C 1
ATOM 2509 O O . GLY A 1 315 ? -41.108 12.123 51.443 1.00 79.44 315 GLY A O 1
ATOM 2510 N N . PRO A 1 316 ? -41.768 14.281 51.351 1.00 82.62 316 PRO A N 1
ATOM 2511 C CA . PRO A 1 316 ? -40.665 14.796 52.149 1.00 82.62 316 PRO A CA 1
ATOM 2512 C C . PRO A 1 316 ? -40.673 14.247 53.580 1.00 82.62 316 PRO A C 1
ATOM 2514 O O . PRO A 1 316 ? -41.719 14.014 54.183 1.00 82.62 316 PRO A O 1
ATOM 2517 N N . GLU A 1 317 ? -39.483 14.075 54.147 1.00 78.69 317 GLU A N 1
ATOM 2518 C CA . GLU A 1 317 ? -39.315 13.601 55.521 1.00 78.69 317 GLU A CA 1
ATOM 2519 C C . GLU A 1 317 ? -39.996 14.533 56.539 1.00 78.69 317 GLU A C 1
ATOM 2521 O O . GLU A 1 317 ? -39.799 15.748 56.498 1.00 78.69 317 GLU A O 1
ATOM 2526 N N . GLY A 1 318 ? -40.784 13.957 57.455 1.00 78.31 318 GLY A N 1
ATOM 2527 C CA . GLY A 1 318 ? -41.500 14.695 58.503 1.00 78.31 318 GLY A CA 1
ATOM 2528 C C . G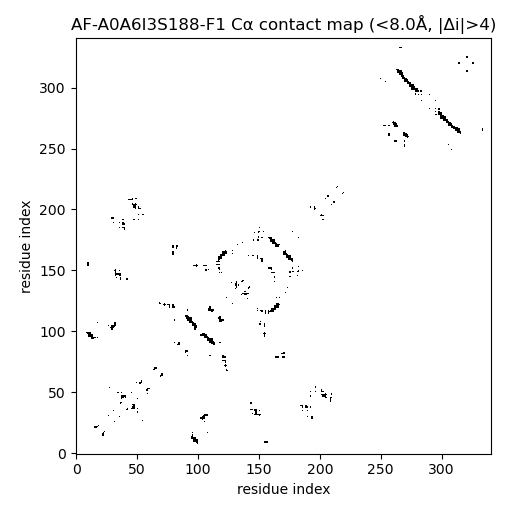LY A 1 318 ? -42.880 15.231 58.108 1.00 78.31 318 GLY A C 1
ATOM 2529 O O . GLY A 1 318 ? -43.491 15.932 58.910 1.00 78.31 318 GLY A O 1
ATOM 2530 N N . PHE A 1 319 ? -43.377 14.901 56.913 1.00 74.25 319 PHE A N 1
ATOM 2531 C CA . PHE A 1 319 ? -44.713 15.278 56.452 1.00 74.25 319 PHE A CA 1
ATOM 2532 C C . PHE A 1 319 ? -45.649 14.066 56.407 1.00 74.25 319 PHE A C 1
ATOM 2534 O O . PHE A 1 319 ? -45.257 13.001 55.926 1.00 74.25 319 PHE A O 1
ATOM 2541 N N . ASP A 1 320 ? -46.891 14.235 56.875 1.00 69.50 320 ASP A N 1
ATOM 2542 C CA . ASP A 1 320 ? -47.944 13.237 56.684 1.00 69.50 320 ASP A CA 1
ATOM 2543 C C . ASP A 1 320 ? -48.461 13.316 55.244 1.00 69.50 320 ASP A C 1
ATOM 2545 O O . ASP A 1 320 ? -49.123 14.269 54.832 1.00 69.50 320 ASP A O 1
ATOM 2549 N N . THR A 1 321 ? -48.124 12.308 54.447 1.00 64.38 321 THR A N 1
ATOM 2550 C CA . THR A 1 321 ? -48.510 12.248 53.037 1.00 64.38 321 THR A CA 1
ATOM 2551 C C . THR A 1 321 ? -50.006 11.997 52.833 1.00 64.38 321 THR A C 1
ATOM 2553 O O . THR A 1 321 ? -50.493 12.264 51.737 1.00 64.38 321 THR A O 1
ATOM 2556 N N . ALA A 1 322 ? -50.733 11.512 53.851 1.00 61.53 322 ALA A N 1
ATOM 2557 C CA . ALA A 1 322 ? -52.181 11.300 53.784 1.00 61.53 322 ALA A CA 1
ATOM 2558 C C . ALA A 1 322 ? -52.972 12.617 53.878 1.00 61.53 322 ALA A C 1
ATOM 2560 O O . ALA A 1 322 ? -54.041 12.729 53.284 1.00 61.53 322 ALA A O 1
ATOM 2561 N N . GLU A 1 323 ? -52.431 13.628 54.565 1.00 57.62 323 GLU A N 1
ATOM 2562 C CA . GLU A 1 323 ? -53.053 14.955 54.689 1.00 57.62 323 GLU A CA 1
ATOM 2563 C C . GLU A 1 323 ? -52.711 15.901 53.527 1.00 57.62 323 GLU A C 1
ATOM 2565 O O . GLU A 1 323 ? -53.394 16.901 53.321 1.00 57.62 323 GLU A O 1
ATOM 2570 N N . LEU A 1 324 ? -51.671 15.603 52.742 1.00 59.56 324 LEU A N 1
ATOM 2571 C CA . LEU A 1 324 ? -51.182 16.493 51.683 1.00 59.56 324 LEU A CA 1
ATOM 2572 C C . LEU A 1 324 ? -51.949 16.394 50.344 1.00 59.56 324 LEU A C 1
ATOM 2574 O O . LEU A 1 324 ? -51.527 17.021 49.377 1.00 59.56 324 LEU A O 1
ATOM 2578 N N . GLU A 1 325 ? -53.036 15.614 50.254 1.00 58.09 325 GLU A N 1
ATOM 2579 C CA . GLU A 1 325 ? -53.761 15.316 48.994 1.00 58.09 325 GLU A CA 1
ATOM 2580 C C . GLU A 1 325 ? -52.822 14.853 47.852 1.00 58.09 325 GLU A C 1
ATOM 2582 O O . GLU A 1 325 ? -53.097 15.052 46.669 1.00 58.09 325 GLU A O 1
ATOM 2587 N N . IL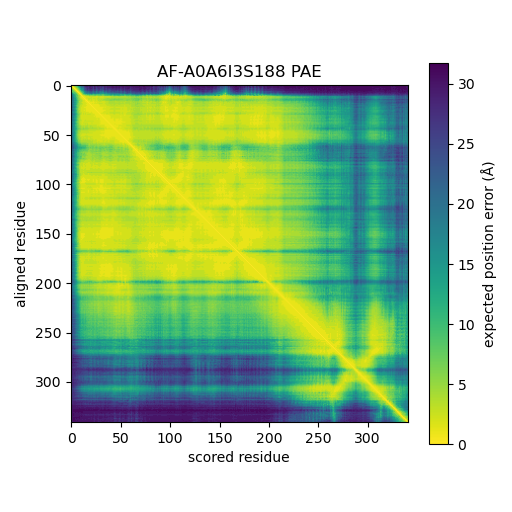E A 1 326 ? -51.672 14.247 48.184 1.00 56.44 326 ILE A N 1
ATOM 2588 C CA . ILE A 1 326 ? -50.583 14.067 47.212 1.00 56.44 326 ILE A CA 1
ATOM 2589 C C . ILE A 1 326 ? -50.866 12.985 46.170 1.00 56.44 326 ILE A C 1
ATOM 2591 O O . ILE A 1 326 ? -50.256 13.078 45.114 1.00 56.44 326 ILE A O 1
ATOM 2595 N N . LEU A 1 327 ? -51.777 12.024 46.389 1.00 51.72 327 LEU A N 1
ATOM 2596 C CA . LEU A 1 327 ? -52.370 11.168 45.340 1.00 51.72 327 LEU A CA 1
ATOM 2597 C C . LEU A 1 327 ? -53.307 10.111 45.948 1.00 51.72 327 LEU A C 1
ATOM 2599 O O . LEU A 1 327 ? -52.872 9.245 46.700 1.00 51.72 327 LEU A O 1
ATOM 2603 N N . GLU A 1 328 ? -54.576 10.102 45.536 1.00 50.28 328 GLU A N 1
ATOM 2604 C CA . GLU A 1 328 ? -55.570 9.076 45.905 1.00 50.28 328 GLU A CA 1
ATOM 2605 C C . GLU A 1 328 ? -55.410 7.749 45.121 1.00 50.28 328 GLU A C 1
ATOM 2607 O O . GLU A 1 328 ? -56.287 6.888 45.138 1.00 50.28 328 GLU A O 1
ATOM 2612 N N . LYS A 1 329 ? -54.296 7.543 44.405 1.00 49.16 329 LYS A N 1
ATOM 2613 C CA . LYS A 1 329 ? -53.993 6.287 43.699 1.00 49.16 329 LYS A CA 1
ATOM 2614 C C . LYS A 1 329 ? -52.497 5.991 43.714 1.00 49.16 329 LYS A C 1
ATOM 2616 O O . LYS A 1 329 ? -51.700 6.886 43.451 1.00 49.16 329 LYS A O 1
ATOM 2621 N N . SER A 1 330 ? -52.170 4.710 43.899 1.00 51.44 330 SER A N 1
ATOM 2622 C CA . SER A 1 330 ? -50.864 4.050 43.682 1.00 51.44 330 SER A CA 1
ATOM 2623 C C . SER A 1 330 ? -49.951 3.770 44.889 1.00 51.44 330 SER A C 1
ATOM 2625 O O . SER A 1 330 ? -48.733 3.700 44.744 1.00 51.44 330 SER A O 1
ATOM 2627 N N . GLN A 1 331 ? -50.511 3.462 46.066 1.00 47.41 331 GLN A N 1
ATOM 2628 C CA . GLN A 1 331 ? -49.734 2.726 47.084 1.00 47.41 331 GLN A CA 1
ATOM 2629 C C . GLN A 1 331 ? -49.247 1.354 46.563 1.00 47.41 331 GLN A C 1
ATOM 2631 O O . GLN A 1 331 ? -48.169 0.911 46.955 1.00 47.41 331 GLN A O 1
ATOM 2636 N N . ASP A 1 332 ? -49.978 0.739 45.624 1.00 49.00 332 ASP A N 1
ATOM 2637 C CA . ASP A 1 332 ? -49.632 -0.565 45.040 1.00 49.00 332 ASP A CA 1
ATOM 2638 C C . ASP A 1 332 ? -48.594 -0.500 43.892 1.00 49.00 332 ASP A C 1
ATOM 2640 O O . ASP A 1 332 ? -47.837 -1.454 43.723 1.00 49.00 332 ASP A O 1
ATOM 2644 N N . ASP A 1 333 ? -48.464 0.612 43.147 1.00 49.84 333 ASP A N 1
ATOM 2645 C CA . ASP A 1 333 ? -47.536 0.682 41.990 1.00 49.84 333 ASP A CA 1
ATOM 2646 C C . ASP A 1 333 ? -46.086 1.031 42.382 1.00 49.84 333 ASP A C 1
ATOM 2648 O O . ASP A 1 333 ? -45.145 0.779 41.629 1.00 49.84 333 ASP A O 1
ATOM 2652 N N . ILE A 1 334 ? -45.876 1.613 43.568 1.00 51.09 334 ILE A N 1
ATOM 2653 C CA . ILE A 1 334 ? -44.538 2.001 44.052 1.00 51.09 334 ILE A CA 1
ATOM 2654 C C . ILE A 1 334 ? -43.837 0.819 44.740 1.00 51.09 334 ILE A C 1
ATOM 2656 O O . ILE A 1 334 ? -42.609 0.734 44.709 1.00 51.09 334 ILE A O 1
ATOM 2660 N N . ALA A 1 335 ? -44.610 -0.123 45.293 1.00 47.03 335 ALA A N 1
ATOM 2661 C CA . ALA A 1 335 ? -44.111 -1.343 45.926 1.00 47.03 335 ALA A CA 1
ATOM 2662 C C . ALA A 1 335 ? -43.747 -2.457 44.923 1.00 47.03 335 ALA A C 1
ATOM 2664 O O . ALA A 1 335 ? -42.959 -3.333 45.266 1.00 47.03 335 ALA A O 1
ATOM 2665 N N . SER A 1 336 ? -44.276 -2.431 43.690 1.00 46.19 336 SER A N 1
ATOM 2666 C CA . SER A 1 336 ? -43.950 -3.419 42.643 1.00 46.19 336 SER A CA 1
ATOM 2667 C C . SER A 1 336 ? -42.690 -3.091 41.839 1.00 46.19 336 SER A C 1
ATOM 2669 O O . SER A 1 336 ? -42.241 -3.901 41.029 1.00 46.19 336 SER A O 1
ATOM 2671 N N . ALA A 1 337 ? -42.134 -1.892 42.008 1.00 45.62 337 ALA A N 1
ATOM 2672 C CA . ALA A 1 337 ? -40.814 -1.577 41.495 1.00 45.62 337 ALA A CA 1
ATOM 2673 C C . ALA A 1 337 ? -39.797 -2.164 42.479 1.00 45.62 337 ALA A C 1
ATOM 2675 O O . ALA A 1 337 ? -39.524 -1.569 43.517 1.00 45.62 337 ALA A O 1
ATOM 2676 N N . ASP A 1 338 ? -39.267 -3.350 42.179 1.00 43.06 338 ASP A N 1
ATOM 2677 C CA . ASP A 1 338 ? -38.097 -3.899 42.864 1.00 43.06 338 ASP A CA 1
ATOM 2678 C C . ASP A 1 338 ? -36.930 -2.905 42.717 1.00 43.06 338 ASP A C 1
ATOM 2680 O O . ASP A 1 338 ? -36.148 -2.950 41.770 1.00 43.06 338 ASP A O 1
ATOM 2684 N N . TRP A 1 339 ? -36.803 -1.976 43.666 1.00 45.41 339 TRP A N 1
ATOM 2685 C CA . TRP A 1 339 ? -35.662 -1.067 43.806 1.00 45.41 339 TRP A CA 1
ATOM 2686 C C . TRP A 1 339 ? -34.455 -1.779 44.449 1.00 45.41 339 TRP A C 1
ATOM 2688 O O . TRP A 1 339 ? -33.678 -1.159 45.178 1.00 45.41 339 TRP A O 1
ATOM 2698 N N . MET A 1 340 ? -34.302 -3.086 44.213 1.00 31.06 340 MET A N 1
ATOM 2699 C CA . MET A 1 340 ? -33.125 -3.848 44.622 1.00 31.06 340 MET A CA 1
ATOM 2700 C C . MET A 1 340 ? -32.012 -3.651 43.591 1.00 31.06 340 MET A C 1
ATOM 2702 O O . MET A 1 340 ? -32.087 -4.149 42.469 1.00 31.06 340 MET A O 1
ATOM 2706 N N . PHE A 1 341 ? -30.984 -2.908 43.999 1.00 39.31 341 PHE A N 1
ATOM 2707 C CA . PHE A 1 341 ? -29.623 -3.131 43.517 1.00 39.31 341 PHE A CA 1
ATOM 2708 C C . PHE A 1 341 ? -28.995 -4.299 44.271 1.00 39.31 341 PHE A C 1
ATOM 2710 O O . PHE A 1 341 ? -29.235 -4.386 45.500 1.00 39.31 341 PHE A O 1
#

Secondary structure (DSSP, 8-state):
---------SEEEE---TTSHHHHHHHHTSEEGGGHHHHTT--SS--HHHHHHHHTTSSPPP--TT-HHHHHHHHHHHHHHHHHHHHHTS----EEEEESS-TTEEEEESEE-TT--EEEEE---HHHHHHHHHHGGGSHHHHHHHHHHHHHHHHH--SEEEEEEEETTEEEEEEEE--HHHHHHHHHHHHHHHHHHHHT-PPPP-TTTS-----HHHHHHHHHHHHHHHHHHHHHHHHHHHHHHHHHHHHHHHHHHTT-SEEEETTEEEEEEEEPPPB-HHHHHT-TT--GGGGGGGBPPPEEEEEEEE---SS-TT--TTTTT--SS-HHHHHSS----

Nearest PDB structures (foldseek):
  3slp-assembly1_B  TM=8.377E-01  e=6.748E-11  Lambdavirus lambda
  3sm4-assembly1_A  TM=8.186E-01  e=3.405E-10  Lambdavirus lambda
  3sz4-assembly1_A  TM=8.554E-01  e=4.373E-08  Laribacter hongkongensis HLHK9
  5yet-assembly1_B  TM=5.258E-01  e=7.357E-08  Acanthamoeba polyphaga mimivirus
  8d3l-assembly1_I  TM=4.878E-01  e=9.177E-03  Halalkalibacterium halodurans C-125

pLDDT: mean 89.77, std 13.93, range [31.06, 98.81]

Mean predicted aligned error: 10.39 Å